Protein AF-A0A2J8A651-F1 (afdb_monomer_lite)

Structure (mmCIF, N/CA/C/O backbone):
data_AF-A0A2J8A651-F1
#
_entry.id   AF-A0A2J8A651-F1
#
loop_
_atom_site.group_PDB
_atom_site.id
_atom_site.type_symbol
_atom_site.label_atom_id
_atom_site.label_alt_id
_atom_site.label_comp_id
_atom_site.label_asym_id
_atom_site.label_entity_id
_atom_site.label_seq_id
_atom_site.pdbx_PDB_ins_code
_atom_site.Cartn_x
_atom_site.Cartn_y
_atom_site.Cartn_z
_atom_site.occupancy
_atom_site.B_iso_or_equiv
_atom_site.auth_seq_id
_atom_site.auth_comp_id
_atom_site.auth_asym_id
_atom_site.auth_atom_id
_atom_site.pdbx_PDB_model_num
ATOM 1 N N . MET A 1 1 ? 44.444 52.666 -33.645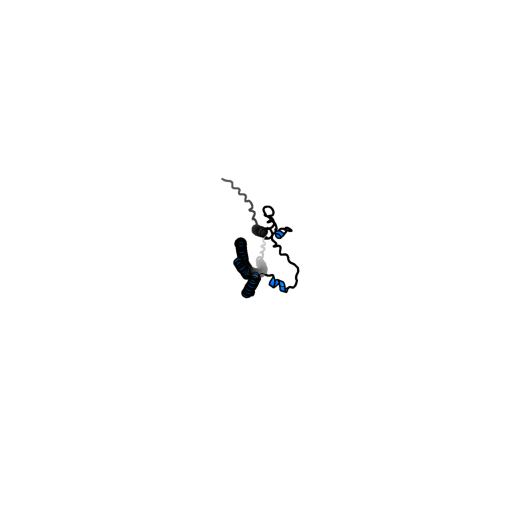 1.00 42.31 1 MET A N 1
ATOM 2 C CA . MET A 1 1 ? 43.367 51.705 -33.952 1.00 42.31 1 MET A CA 1
ATOM 3 C C . MET A 1 1 ? 43.658 50.446 -33.162 1.00 42.31 1 MET A C 1
ATOM 5 O O . MET A 1 1 ? 44.807 50.026 -33.131 1.00 42.31 1 MET A O 1
ATOM 9 N N . GLU A 1 2 ? 42.663 50.020 -32.397 1.00 37.72 2 GLU A N 1
ATOM 10 C CA . GLU A 1 2 ? 42.779 49.283 -31.139 1.00 37.72 2 GLU A CA 1
ATOM 11 C C . GLU A 1 2 ? 43.246 47.831 -31.232 1.00 37.72 2 GLU A C 1
ATOM 13 O O . GLU A 1 2 ? 43.060 47.121 -32.216 1.00 37.72 2 GLU A O 1
ATOM 18 N N . VAL A 1 3 ? 43.832 47.438 -30.106 1.00 46.34 3 VAL A N 1
ATOM 19 C CA . VAL A 1 3 ? 44.253 46.111 -29.678 1.00 46.34 3 VAL A CA 1
ATOM 20 C C . VAL A 1 3 ? 43.017 45.320 -29.237 1.00 46.34 3 VAL A C 1
ATOM 22 O O . VAL A 1 3 ? 42.215 45.843 -28.469 1.00 46.34 3 VAL A O 1
ATOM 25 N N . ALA A 1 4 ? 42.890 44.051 -29.629 1.00 41.34 4 ALA A N 1
ATOM 26 C CA . ALA A 1 4 ? 41.963 43.127 -28.971 1.00 41.34 4 ALA A CA 1
ATOM 27 C C . ALA A 1 4 ? 42.495 41.689 -29.007 1.00 41.34 4 ALA A C 1
ATOM 29 O O . ALA A 1 4 ? 42.159 40.880 -29.869 1.00 41.34 4 ALA A O 1
ATOM 30 N N . SER A 1 5 ? 43.338 41.383 -28.024 1.00 47.00 5 SER A N 1
ATOM 31 C CA . SER A 1 5 ? 43.663 40.026 -27.599 1.00 47.00 5 SER A CA 1
ATOM 32 C C . SER A 1 5 ? 42.460 39.442 -26.855 1.00 47.00 5 SER A C 1
ATOM 34 O O . SER A 1 5 ? 42.030 40.011 -25.854 1.00 47.00 5 SER A O 1
ATOM 36 N N . THR A 1 6 ? 41.933 38.300 -27.295 1.00 42.94 6 THR A N 1
ATOM 37 C CA . THR A 1 6 ? 40.983 37.506 -26.501 1.00 42.94 6 THR A CA 1
ATOM 38 C C . THR A 1 6 ? 41.517 36.089 -26.335 1.00 42.94 6 THR A C 1
ATOM 40 O O . THR A 1 6 ? 41.581 35.292 -27.265 1.00 42.94 6 THR A O 1
ATOM 43 N N . SER A 1 7 ? 41.965 35.802 -25.116 1.00 41.59 7 SER A N 1
ATOM 44 C CA . SER A 1 7 ? 42.354 34.487 -24.626 1.00 41.59 7 SER A CA 1
ATOM 45 C C . SER A 1 7 ? 41.104 33.733 -24.158 1.00 41.59 7 SER A C 1
ATOM 47 O O . SER A 1 7 ? 40.440 34.122 -23.199 1.00 41.59 7 SER A O 1
ATOM 49 N N . GLY A 1 8 ? 40.765 32.641 -24.842 1.00 37.09 8 GLY A N 1
ATOM 50 C CA . GLY A 1 8 ? 39.697 31.730 -24.432 1.00 37.09 8 GLY A CA 1
ATOM 51 C C . GLY A 1 8 ? 40.200 30.712 -23.407 1.00 37.09 8 GLY A C 1
ATOM 52 O O . GLY A 1 8 ? 41.045 29.880 -23.726 1.00 37.09 8 GLY A O 1
ATOM 53 N N . SER A 1 9 ? 39.674 30.767 -22.180 1.00 47.97 9 SER A N 1
ATOM 54 C CA . SER A 1 9 ? 39.817 29.701 -21.175 1.00 47.97 9 SER A CA 1
ATOM 55 C C . SER A 1 9 ? 38.988 28.463 -21.549 1.00 47.97 9 SER A C 1
ATOM 57 O O . SER A 1 9 ? 37.872 28.616 -22.054 1.00 47.97 9 SER A O 1
ATOM 59 N N . PRO A 1 10 ? 39.451 27.236 -21.244 1.00 45.94 10 PRO A N 1
ATOM 60 C CA . PRO A 1 10 ? 38.657 26.037 -21.456 1.00 45.94 10 PRO A CA 1
ATOM 61 C C . PRO A 1 10 ? 37.572 25.920 -20.377 1.00 45.94 10 PRO A C 1
ATOM 63 O O . PRO A 1 10 ? 37.844 25.868 -19.177 1.00 45.94 10 PRO A O 1
ATOM 66 N N . ARG A 1 11 ? 36.312 25.864 -20.816 1.00 42.97 11 ARG A N 1
ATOM 67 C CA . ARG A 1 11 ? 35.161 25.493 -19.986 1.00 42.97 11 ARG A CA 1
ATOM 68 C C . ARG A 1 11 ? 35.286 24.013 -19.617 1.00 42.97 11 ARG A C 1
ATOM 70 O O . ARG A 1 11 ? 35.160 23.147 -20.479 1.00 42.97 11 ARG A O 1
ATOM 77 N N . ALA A 1 12 ? 35.508 23.729 -18.338 1.00 43.47 12 ALA A N 1
ATOM 78 C CA . ALA A 1 12 ? 35.372 22.390 -17.784 1.00 43.47 12 ALA A CA 1
ATOM 79 C C . ALA A 1 12 ? 33.906 21.937 -17.907 1.00 43.47 12 ALA A C 1
ATOM 81 O O . ALA A 1 12 ? 33.009 22.499 -17.277 1.00 43.47 12 ALA A O 1
ATOM 82 N N . VAL A 1 13 ? 33.662 20.937 -18.752 1.00 48.56 13 VAL A N 1
ATOM 83 C CA . VAL A 1 13 ? 32.363 20.276 -18.896 1.00 48.56 13 VAL A CA 1
ATOM 84 C C . VAL A 1 13 ? 32.241 19.277 -17.748 1.00 48.56 13 VAL A C 1
ATOM 86 O O . VAL A 1 13 ? 32.818 18.195 -17.782 1.00 48.56 13 VAL A O 1
ATOM 89 N N . GLY A 1 14 ? 31.546 19.675 -16.683 1.00 43.88 14 GLY A N 1
ATOM 90 C CA . GLY A 1 14 ? 31.205 18.778 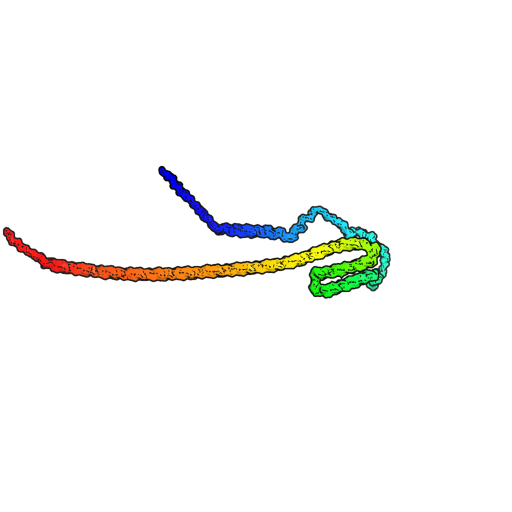-15.583 1.00 43.88 14 GLY A CA 1
ATOM 91 C C . GLY A 1 14 ? 30.178 17.737 -16.034 1.00 43.88 14 GLY A C 1
ATOM 92 O O . GLY A 1 14 ? 29.106 18.090 -16.521 1.00 43.88 14 GLY A O 1
ATOM 93 N N . SER A 1 15 ? 30.512 16.457 -15.870 1.00 42.28 15 SER A N 1
ATOM 94 C CA . SER A 1 15 ? 29.655 15.309 -16.181 1.00 42.28 15 SER A CA 1
ATOM 95 C C . SER A 1 15 ? 28.304 15.358 -15.433 1.00 42.28 15 SER A C 1
ATOM 97 O O . SER A 1 15 ? 28.303 15.537 -14.212 1.00 42.28 15 SER A O 1
ATOM 99 N N . PRO A 1 16 ? 27.148 15.112 -16.092 1.00 47.97 16 PRO A N 1
ATOM 100 C CA . PRO A 1 16 ? 25.819 15.169 -15.457 1.00 47.97 16 PRO A CA 1
ATOM 101 C C . PRO A 1 16 ? 25.525 14.022 -14.475 1.00 47.97 16 PRO A C 1
ATOM 103 O O . PRO A 1 16 ? 24.515 14.034 -13.774 1.00 47.97 16 PRO A O 1
ATOM 106 N N . THR A 1 17 ? 26.384 13.005 -14.416 1.00 48.50 17 THR A N 1
ATOM 107 C CA . THR A 1 17 ? 26.113 11.738 -13.725 1.00 48.50 17 THR A CA 1
ATOM 108 C C . THR A 1 17 ? 26.400 11.753 -12.223 1.00 48.50 17 THR A C 1
ATOM 110 O O . THR A 1 17 ? 25.958 10.839 -11.526 1.00 48.50 17 THR A O 1
ATOM 113 N N . SER A 1 18 ? 27.081 12.773 -11.680 1.00 45.97 18 SER A N 1
ATOM 114 C CA . SER A 1 18 ? 27.365 12.818 -10.233 1.00 45.97 18 SER A CA 1
ATOM 115 C C . SER A 1 18 ? 26.242 13.452 -9.405 1.00 45.97 18 SER A C 1
ATOM 117 O O . SER A 1 18 ? 26.064 13.089 -8.244 1.00 45.97 18 SER A O 1
ATOM 119 N N . ARG A 1 19 ? 25.426 14.335 -10.000 1.00 46.41 19 ARG A N 1
ATOM 120 C CA . ARG A 1 19 ? 24.423 15.125 -9.261 1.00 46.41 19 ARG A CA 1
ATOM 121 C C . ARG A 1 19 ? 23.164 14.342 -8.880 1.00 46.41 19 ARG A C 1
ATOM 123 O O . ARG A 1 19 ? 22.507 14.685 -7.905 1.00 46.41 19 ARG A O 1
ATOM 130 N N . VAL A 1 20 ? 22.846 13.278 -9.620 1.00 50.03 20 VAL A N 1
ATOM 131 C CA . VAL A 1 20 ? 21.671 12.422 -9.355 1.00 50.03 20 VAL A CA 1
ATOM 132 C C . VAL A 1 20 ? 21.975 11.356 -8.293 1.00 50.03 20 VAL A C 1
ATOM 134 O O . VAL A 1 20 ? 21.088 10.935 -7.556 1.00 50.03 20 VAL A O 1
ATOM 137 N N . ARG A 1 21 ? 23.242 10.940 -8.146 1.00 47.84 21 ARG A N 1
ATOM 138 C CA . ARG A 1 21 ? 23.635 9.956 -7.123 1.00 47.84 21 ARG A CA 1
ATOM 139 C C . ARG A 1 21 ? 23.713 10.549 -5.716 1.00 47.84 21 ARG A C 1
ATOM 141 O O . ARG A 1 21 ? 23.417 9.837 -4.761 1.00 47.84 21 ARG A O 1
ATOM 148 N N . SER A 1 22 ? 24.050 11.832 -5.579 1.00 50.28 22 SER A N 1
ATOM 149 C CA . SER A 1 22 ? 24.083 12.497 -4.271 1.00 50.28 22 SER A CA 1
ATOM 150 C C . SER A 1 22 ? 22.683 12.741 -3.696 1.00 50.28 22 SER A C 1
ATOM 152 O O . SER A 1 22 ? 22.485 12.549 -2.502 1.00 50.28 22 SER A O 1
ATOM 154 N N . SER A 1 23 ? 21.678 13.060 -4.526 1.00 51.06 23 SER A N 1
ATOM 155 C CA . SER A 1 23 ? 20.324 13.343 -4.017 1.00 51.06 23 SER A CA 1
ATOM 156 C C . SER A 1 23 ? 19.595 12.097 -3.500 1.00 51.06 23 SER A C 1
ATOM 158 O O . SER A 1 23 ? 18.833 12.187 -2.544 1.00 51.06 23 SER A O 1
ATOM 160 N N . LEU A 1 24 ? 19.846 10.921 -4.088 1.00 50.44 24 LEU A N 1
ATOM 161 C CA . LEU A 1 24 ? 19.274 9.657 -3.608 1.00 50.44 24 LEU A CA 1
ATOM 162 C C . LEU A 1 24 ? 19.890 9.216 -2.274 1.00 50.44 24 LEU A C 1
ATOM 164 O O . LEU A 1 24 ? 19.174 8.726 -1.403 1.00 50.44 24 LEU A O 1
ATOM 168 N N . HIS A 1 25 ? 21.196 9.419 -2.087 1.00 53.84 25 HIS A N 1
ATOM 169 C CA . HIS A 1 25 ? 21.872 9.044 -0.845 1.00 53.84 25 HIS A CA 1
ATOM 170 C C . HIS A 1 25 ? 21.428 9.925 0.337 1.00 53.84 25 HIS A C 1
ATOM 172 O O . HIS A 1 25 ? 21.207 9.409 1.433 1.00 53.84 25 HIS A O 1
ATOM 178 N N . ASP A 1 26 ? 21.199 11.221 0.102 1.00 50.53 26 ASP A N 1
ATOM 179 C CA . ASP A 1 26 ? 20.724 12.153 1.133 1.00 50.53 26 ASP A CA 1
ATOM 180 C C . ASP A 1 26 ? 19.245 11.942 1.506 1.00 50.53 26 ASP A C 1
ATOM 182 O O . ASP A 1 26 ? 18.878 12.069 2.681 1.00 50.53 26 ASP A O 1
ATOM 186 N N . SER A 1 27 ? 18.391 11.537 0.556 1.00 52.78 27 SER A N 1
ATOM 187 C CA . SER A 1 27 ? 16.993 11.180 0.849 1.00 52.78 27 SER A CA 1
ATOM 188 C C . SER A 1 27 ? 16.870 9.876 1.645 1.00 52.78 27 SER A C 1
ATOM 190 O O . SER A 1 27 ? 16.051 9.798 2.562 1.00 52.78 27 SER A O 1
ATOM 192 N N . VAL A 1 28 ? 17.706 8.870 1.365 1.00 53.41 28 VAL A N 1
ATOM 193 C CA . VAL A 1 28 ? 17.694 7.592 2.103 1.00 53.41 28 VAL A CA 1
ATOM 194 C C . VAL A 1 28 ? 18.268 7.756 3.518 1.00 53.41 28 VAL A C 1
ATOM 196 O O . VAL A 1 28 ? 17.751 7.155 4.463 1.00 53.41 28 VAL A O 1
ATOM 199 N N . LEU A 1 29 ? 19.274 8.619 3.704 1.00 52.72 29 LEU A N 1
ATOM 200 C CA . LEU A 1 29 ? 19.855 8.927 5.020 1.00 52.72 29 LEU A CA 1
ATOM 201 C C . LEU A 1 29 ? 18.965 9.846 5.880 1.00 52.72 29 LEU A C 1
ATOM 203 O O . LEU A 1 29 ? 18.973 9.726 7.106 1.00 52.72 29 LEU A O 1
ATOM 207 N N . SER A 1 30 ? 18.161 10.724 5.268 1.00 49.69 30 SER A N 1
ATOM 208 C CA . SER A 1 30 ? 17.175 11.542 5.996 1.00 49.69 30 SER A CA 1
ATOM 209 C C . SER A 1 30 ? 15.935 10.741 6.406 1.00 49.69 30 SER A C 1
ATOM 211 O O . SER A 1 30 ? 15.456 10.891 7.528 1.00 49.69 30 SER A O 1
ATOM 213 N N . ALA A 1 31 ? 15.453 9.829 5.554 1.00 51.38 31 ALA A N 1
ATOM 214 C CA . ALA A 1 31 ? 14.319 8.963 5.888 1.00 51.38 31 ALA A CA 1
ATOM 215 C C . ALA A 1 31 ? 14.659 7.956 7.003 1.00 51.38 31 ALA A C 1
ATOM 217 O O . ALA A 1 31 ? 13.843 7.697 7.885 1.00 51.38 31 ALA A O 1
ATOM 218 N N . SER A 1 32 ? 15.889 7.435 7.025 1.00 48.50 32 SER A N 1
ATOM 219 C CA . SER A 1 32 ? 16.342 6.499 8.065 1.00 48.50 32 SER A CA 1
ATOM 220 C C . SER A 1 32 ? 16.636 7.163 9.419 1.00 48.50 32 SER A C 1
ATOM 222 O O . SER A 1 32 ? 16.637 6.472 10.439 1.00 48.50 32 SER A O 1
ATOM 224 N N . LYS A 1 33 ? 16.808 8.494 9.471 1.00 49.62 33 LYS A N 1
ATOM 225 C CA . LYS A 1 33 ? 16.856 9.255 10.734 1.00 49.62 33 LYS A CA 1
ATOM 226 C C . LYS A 1 33 ? 15.472 9.511 11.336 1.00 49.62 33 LYS A C 1
ATOM 228 O O . LYS A 1 33 ? 15.362 9.534 12.552 1.00 49.62 33 LYS A O 1
ATOM 233 N N . LEU A 1 34 ? 14.422 9.619 10.520 1.00 49.34 34 LEU A N 1
ATOM 234 C CA . LEU A 1 34 ? 13.048 9.824 11.002 1.00 49.34 34 LEU A CA 1
ATOM 235 C C . LEU A 1 34 ? 12.386 8.547 11.546 1.00 49.34 34 LEU A C 1
ATOM 237 O O . LEU A 1 34 ? 11.533 8.627 12.422 1.00 49.34 34 LEU A O 1
ATOM 241 N N . TYR A 1 35 ? 12.807 7.365 11.091 1.00 47.16 35 TYR A N 1
ATOM 242 C CA . TYR A 1 35 ? 12.262 6.090 11.581 1.00 47.16 35 TYR A CA 1
ATOM 243 C C . TYR A 1 35 ? 12.930 5.563 12.857 1.00 47.16 35 TYR A C 1
ATOM 245 O O . TYR A 1 35 ? 12.411 4.641 13.485 1.00 47.16 35 TYR A O 1
ATOM 253 N N . LYS A 1 36 ? 14.073 6.128 13.268 1.00 49.50 36 LYS A N 1
ATOM 254 C CA . LYS A 1 36 ? 14.823 5.621 14.427 1.00 49.50 36 LYS A CA 1
ATOM 255 C C . LYS A 1 36 ? 14.268 6.104 15.774 1.00 49.50 36 LYS A C 1
ATOM 257 O O . LYS A 1 36 ? 14.535 5.469 16.791 1.00 49.50 36 LYS A O 1
ATOM 262 N N . ASP A 1 37 ? 13.425 7.136 15.760 1.00 52.22 37 ASP A N 1
ATOM 263 C CA . ASP A 1 37 ? 12.902 7.786 16.969 1.00 52.22 37 ASP A CA 1
ATOM 264 C C . ASP A 1 37 ? 11.439 7.439 17.305 1.00 52.22 37 ASP A C 1
ATOM 266 O O . ASP A 1 37 ? 10.910 7.916 18.304 1.00 52.22 37 ASP A O 1
ATOM 270 N N . MET A 1 38 ? 10.788 6.549 16.548 1.00 49.81 38 MET A N 1
ATOM 271 C CA . MET A 1 38 ? 9.388 6.144 16.787 1.00 49.81 38 MET A CA 1
ATOM 272 C C . MET A 1 38 ? 9.248 4.730 17.372 1.00 49.81 38 MET A C 1
ATOM 274 O O . MET A 1 38 ? 8.208 4.090 17.248 1.00 49.81 38 MET A O 1
ATOM 278 N N . SER A 1 39 ? 10.287 4.230 18.044 1.00 46.50 39 SER A N 1
ATOM 279 C CA . SER A 1 39 ? 10.192 2.984 18.814 1.00 46.50 39 SER A CA 1
ATOM 280 C C . SER A 1 39 ? 9.348 3.226 20.081 1.00 46.50 39 SER A C 1
ATOM 282 O O . SER A 1 39 ? 9.798 3.984 20.947 1.00 46.50 39 SER A O 1
ATOM 284 N N . PRO A 1 40 ? 8.189 2.563 20.280 1.00 49.03 40 PRO A N 1
ATOM 285 C CA . PRO A 1 40 ? 7.350 2.758 21.472 1.00 49.03 40 PRO A CA 1
ATOM 286 C C . PRO A 1 40 ? 8.029 2.318 22.783 1.00 49.03 40 PRO A C 1
ATOM 288 O O . PRO A 1 40 ? 7.528 2.569 23.875 1.00 49.03 40 PRO A O 1
ATOM 291 N N . THR A 1 41 ? 9.206 1.698 22.699 1.00 46.16 41 THR A N 1
ATOM 292 C CA . THR A 1 41 ? 9.968 1.183 23.840 1.00 46.16 41 THR A CA 1
ATOM 293 C 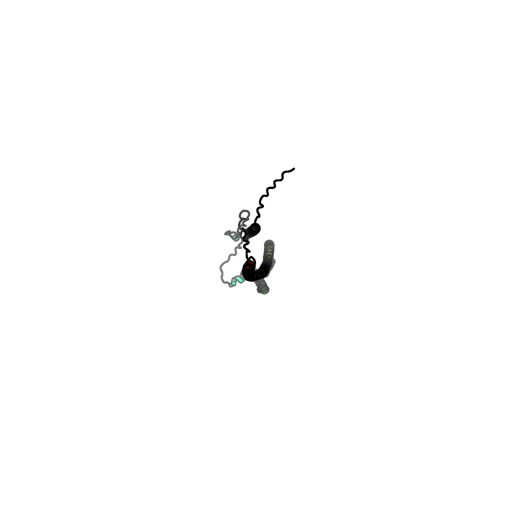C . THR A 1 41 ? 10.760 2.259 24.595 1.00 46.16 41 THR A C 1
ATOM 295 O O . THR A 1 41 ? 11.163 2.014 25.728 1.00 46.16 41 THR A O 1
ATOM 298 N N . ARG A 1 42 ? 10.993 3.454 24.022 1.00 43.78 42 ARG A N 1
ATOM 299 C CA . ARG A 1 42 ? 11.858 4.477 24.655 1.00 43.78 42 ARG A CA 1
ATOM 300 C C . ARG A 1 42 ? 11.124 5.566 25.443 1.00 43.78 42 ARG A C 1
ATOM 302 O O . ARG A 1 42 ? 11.760 6.252 26.237 1.00 43.78 42 ARG A O 1
ATOM 309 N N . ALA A 1 43 ? 9.803 5.677 25.302 1.00 43.38 43 ALA A N 1
ATOM 310 C CA . ALA A 1 43 ? 8.996 6.634 26.067 1.00 43.38 43 ALA A CA 1
ATOM 311 C C . ALA A 1 43 ? 8.864 6.274 27.565 1.00 43.38 43 ALA A C 1
ATOM 313 O O . ALA A 1 43 ? 8.434 7.104 28.356 1.00 43.38 43 ALA A O 1
ATOM 314 N N . PHE A 1 44 ? 9.270 5.066 27.975 1.00 41.50 44 PHE A N 1
ATOM 315 C CA . PHE A 1 44 ? 9.105 4.576 29.350 1.00 41.50 44 PHE A CA 1
ATOM 316 C C . PHE A 1 44 ? 10.365 4.631 30.231 1.00 41.50 44 PHE A C 1
ATOM 318 O O . PHE A 1 44 ? 10.307 4.177 31.370 1.00 41.50 44 PHE A O 1
ATOM 325 N N . GLN A 1 45 ? 11.501 5.161 29.755 1.00 42.09 45 GLN A N 1
ATOM 326 C CA . GLN A 1 45 ? 12.763 5.103 30.521 1.00 42.09 45 GLN A CA 1
ATOM 327 C C . GLN A 1 45 ? 13.276 6.428 31.100 1.00 42.09 45 GLN A C 1
ATOM 329 O O . GLN A 1 45 ? 14.146 6.381 31.962 1.00 42.09 45 GLN A O 1
ATOM 334 N N . ASN A 1 46 ? 12.713 7.587 30.739 1.00 38.97 46 ASN A N 1
ATOM 335 C CA . ASN A 1 46 ? 13.206 8.888 31.223 1.00 38.97 46 ASN A CA 1
ATOM 336 C C . ASN A 1 46 ? 12.148 9.680 32.009 1.00 38.97 46 ASN A C 1
ATOM 338 O O . ASN A 1 46 ? 11.842 10.824 31.689 1.00 38.97 46 ASN A O 1
ATOM 342 N N . GLY A 1 47 ? 11.599 9.058 33.050 1.00 37.69 47 GLY A N 1
ATOM 343 C CA . GLY A 1 47 ? 10.677 9.699 33.989 1.00 37.69 47 GLY A CA 1
ATOM 344 C C . GLY A 1 47 ? 10.683 8.986 35.337 1.00 37.69 47 GLY A C 1
ATOM 345 O O . GLY A 1 47 ? 9.648 8.500 35.783 1.00 37.69 47 GLY A O 1
ATOM 346 N N . HIS A 1 48 ? 11.861 8.841 35.941 1.00 43.12 48 HIS A N 1
ATOM 347 C CA . HIS A 1 48 ? 12.007 8.371 37.317 1.00 43.12 48 HIS A CA 1
ATOM 348 C C . HIS A 1 48 ? 12.656 9.506 38.123 1.00 43.12 48 HIS A C 1
ATOM 350 O O . HIS A 1 48 ? 13.679 10.020 37.684 1.00 43.12 48 HIS A O 1
ATOM 356 N N . ASP A 1 49 ? 12.033 9.857 39.255 1.00 46.41 49 ASP A N 1
ATOM 357 C CA . ASP A 1 49 ? 12.243 11.038 40.124 1.00 46.41 49 ASP A CA 1
ATOM 358 C C . ASP A 1 49 ? 11.648 12.344 39.566 1.00 46.41 49 ASP A C 1
ATOM 360 O O . ASP A 1 49 ? 12.049 12.823 38.518 1.00 46.41 49 ASP A O 1
ATOM 364 N N . GLU A 1 50 ? 10.640 12.990 40.154 1.00 46.38 50 GLU A N 1
ATOM 365 C CA . GLU A 1 50 ? 10.109 12.964 41.517 1.00 46.38 50 GLU A CA 1
ATOM 366 C C . GLU A 1 50 ? 8.574 13.066 41.522 1.00 46.38 50 GLU A C 1
ATOM 368 O O . GLU A 1 50 ? 7.961 13.576 40.586 1.00 46.38 50 GLU A O 1
ATOM 373 N N . GLY A 1 51 ? 7.944 12.603 42.605 1.00 44.75 51 GLY A N 1
ATOM 374 C CA . GLY A 1 51 ? 6.530 12.881 42.879 1.00 44.75 51 GLY A CA 1
ATOM 375 C C . GLY A 1 51 ? 5.574 11.695 42.771 1.00 44.75 51 GLY A C 1
ATOM 376 O O . GLY A 1 51 ? 4.360 11.896 42.790 1.00 44.75 51 GLY A O 1
ATOM 377 N N . ARG A 1 52 ? 6.065 10.445 42.736 1.00 41.00 52 ARG A N 1
ATOM 378 C CA . ARG A 1 52 ? 5.208 9.322 43.142 1.00 41.00 52 ARG A CA 1
ATOM 379 C C . ARG A 1 52 ? 4.909 9.491 44.626 1.00 41.00 52 ARG A C 1
ATOM 381 O O . ARG A 1 52 ? 5.687 9.068 45.475 1.00 41.00 52 ARG A O 1
ATOM 388 N N . VAL A 1 53 ? 3.754 10.077 44.928 1.00 45.19 53 VAL A N 1
ATOM 389 C CA . VAL A 1 53 ? 3.038 9.812 46.172 1.00 45.19 53 VAL A CA 1
ATOM 390 C C . VAL A 1 53 ? 2.776 8.310 46.161 1.00 45.19 53 VAL A C 1
ATOM 392 O O . VAL A 1 53 ? 1.796 7.831 45.595 1.00 45.19 53 VAL A O 1
ATOM 395 N N . THR A 1 54 ? 3.723 7.531 46.679 1.00 49.50 54 THR A N 1
ATOM 396 C CA . THR A 1 54 ? 3.500 6.120 46.948 1.00 49.50 54 THR A CA 1
ATOM 397 C C . THR A 1 54 ? 2.450 6.095 48.038 1.00 49.50 54 THR A C 1
ATOM 399 O O . THR A 1 54 ? 2.764 6.311 49.210 1.00 49.50 54 THR A O 1
ATOM 402 N N . LEU A 1 55 ? 1.189 5.922 47.633 1.00 47.69 55 LEU A N 1
ATOM 403 C CA . LEU A 1 55 ? 0.105 5.603 48.547 1.00 47.69 55 LEU A CA 1
ATOM 404 C C . LEU A 1 55 ? 0.628 4.509 49.486 1.00 47.69 55 LEU A C 1
ATOM 406 O O . LEU A 1 55 ? 1.196 3.530 48.986 1.00 47.69 55 LEU A O 1
ATOM 410 N N . PRO A 1 56 ? 0.515 4.680 50.816 1.00 55.34 56 PRO A N 1
ATOM 411 C CA . PRO A 1 56 ? 0.886 3.635 51.749 1.00 55.34 56 PRO A CA 1
ATOM 412 C C . PRO A 1 56 ? 0.213 2.346 51.295 1.00 55.34 56 PRO A C 1
ATOM 414 O O . PRO A 1 56 ? -1.008 2.298 51.145 1.00 55.34 56 PRO A O 1
ATOM 417 N N . ASP A 1 57 ? 1.020 1.330 51.004 1.00 55.62 57 ASP A N 1
ATOM 418 C CA . ASP A 1 57 ? 0.527 0.026 50.592 1.00 55.62 57 ASP A CA 1
ATOM 419 C C . ASP A 1 57 ? -0.120 -0.623 51.819 1.00 55.62 57 ASP A C 1
ATOM 421 O O . ASP A 1 57 ? 0.514 -1.346 52.595 1.00 55.62 57 ASP A O 1
ATOM 425 N N . LEU A 1 58 ? -1.390 -0.271 52.040 1.00 56.00 58 LEU A N 1
ATOM 426 C CA . LEU A 1 58 ? -2.211 -0.696 53.171 1.00 56.00 58 LEU A CA 1
ATOM 427 C C . LEU A 1 58 ? -2.300 -2.224 53.258 1.00 56.00 58 LEU A C 1
ATOM 429 O O . LEU A 1 58 ? -2.610 -2.740 54.325 1.00 56.00 58 LEU A O 1
ATOM 433 N N . PHE A 1 59 ? -1.971 -2.947 52.184 1.00 53.66 59 PHE A N 1
ATOM 434 C CA . PHE A 1 59 ? -1.969 -4.406 52.121 1.00 53.66 59 PHE A CA 1
ATOM 435 C C . PHE A 1 59 ? -0.605 -5.042 52.440 1.00 53.66 59 PHE A C 1
ATOM 437 O O . PHE A 1 59 ? -0.548 -6.241 52.712 1.00 53.66 59 PHE A O 1
ATOM 444 N N . LYS A 1 60 ? 0.492 -4.269 52.469 1.00 60.00 60 LYS A N 1
ATOM 445 C CA . LYS A 1 60 ? 1.829 -4.747 52.885 1.00 60.00 60 LYS A CA 1
ATOM 446 C C . LYS A 1 60 ? 2.147 -4.498 54.355 1.00 60.00 60 LYS A C 1
ATOM 448 O O . LYS A 1 60 ? 3.064 -5.118 54.898 1.00 60.00 60 LYS A O 1
ATOM 453 N N . GLN A 1 61 ? 1.407 -3.615 55.020 1.00 61.81 61 GLN A N 1
ATOM 454 C CA . GLN A 1 61 ? 1.536 -3.430 56.460 1.00 61.81 61 GLN A CA 1
ATOM 455 C C . GLN A 1 61 ? 0.956 -4.647 57.190 1.00 61.81 61 GLN A C 1
ATOM 457 O O . GLN A 1 61 ? -0.257 -4.819 57.300 1.00 61.81 61 GLN A O 1
ATOM 462 N N . LYS A 1 62 ? 1.839 -5.500 57.724 1.00 55.88 62 LYS A N 1
ATOM 463 C CA . LYS A 1 62 ? 1.456 -6.535 58.689 1.00 55.88 62 LYS A CA 1
ATOM 464 C C . LYS A 1 62 ? 0.727 -5.831 59.841 1.00 55.88 62 LYS A C 1
ATOM 466 O O . LYS A 1 62 ? 1.359 -5.080 60.573 1.00 55.88 62 LYS A O 1
ATOM 471 N N . ASN A 1 63 ? -0.583 -6.061 59.959 1.00 58.44 63 ASN A N 1
ATOM 472 C CA . ASN A 1 63 ? -1.509 -5.563 60.996 1.00 58.44 63 ASN A CA 1
ATOM 473 C C . ASN A 1 63 ? -2.343 -4.302 60.679 1.00 58.44 63 ASN A C 1
ATOM 475 O O . ASN A 1 63 ? -3.203 -3.967 61.489 1.00 58.44 63 ASN A O 1
ATOM 479 N N . SER A 1 64 ? -2.207 -3.644 59.522 1.00 62.25 64 SER A N 1
ATOM 480 C CA . SER A 1 64 ? -3.025 -2.451 59.183 1.00 62.25 64 SER A CA 1
ATOM 481 C C . SER A 1 64 ? -4.534 -2.726 59.133 1.00 62.25 64 SER A C 1
ATOM 483 O O . SER A 1 64 ? -5.340 -1.855 59.443 1.00 62.25 64 SER A O 1
ATOM 485 N N . LEU A 1 65 ? -4.919 -3.952 58.769 1.00 60.19 65 LEU A N 1
ATOM 486 C CA . LEU A 1 65 ? -6.314 -4.376 58.637 1.00 60.19 65 LEU A CA 1
ATOM 487 C C . LEU A 1 65 ? -6.848 -5.112 59.877 1.00 60.19 65 LEU A C 1
ATOM 489 O O . LEU A 1 65 ? -8.010 -5.511 59.884 1.00 60.19 65 LEU A O 1
ATOM 493 N N . GLN A 1 66 ? -6.035 -5.317 60.924 1.00 62.66 66 GLN A N 1
ATOM 494 C CA . GLN A 1 66 ? -6.491 -6.013 62.139 1.00 62.66 66 GLN A CA 1
ATOM 495 C C . GLN A 1 66 ? -7.539 -5.205 62.915 1.00 62.66 66 GLN A C 1
ATOM 497 O O . GLN A 1 66 ? -8.429 -5.802 63.509 1.00 62.66 66 GLN A O 1
ATOM 502 N N . SER A 1 67 ? -7.491 -3.871 62.852 1.00 59.94 67 SER A N 1
ATOM 503 C CA . SER A 1 67 ? -8.477 -2.982 63.486 1.00 59.94 67 SER A CA 1
ATOM 504 C C . SER A 1 67 ? -9.836 -2.951 62.778 1.00 59.94 67 SER A C 1
ATOM 506 O O . SER A 1 67 ? -10.812 -2.481 63.353 1.00 59.94 67 SER A O 1
ATOM 508 N N . LEU A 1 68 ? -9.905 -3.446 61.539 1.00 57.09 68 LEU A N 1
ATOM 509 C CA . LEU A 1 68 ? -11.123 -3.479 60.724 1.00 57.09 68 LEU A CA 1
ATOM 510 C C . LEU A 1 68 ? -11.795 -4.852 60.720 1.00 57.09 68 LEU A C 1
ATOM 512 O O . LEU A 1 68 ? -12.867 -4.998 60.136 1.00 57.09 68 LEU A O 1
ATOM 516 N N . ARG A 1 69 ? -11.180 -5.865 61.341 1.00 55.62 69 ARG A N 1
ATOM 517 C CA . ARG A 1 69 ? -11.794 -7.184 61.472 1.00 55.62 69 ARG A CA 1
ATOM 518 C C . ARG A 1 69 ? -12.779 -7.151 62.635 1.00 55.62 69 ARG A C 1
ATOM 520 O O . ARG A 1 69 ? -12.350 -6.939 63.768 1.00 55.62 69 ARG A O 1
ATOM 527 N N . PRO A 1 70 ? -14.076 -7.390 62.395 1.00 51.41 70 PRO A N 1
ATOM 528 C CA . PRO A 1 70 ? -14.993 -7.659 63.486 1.00 51.41 70 PRO A CA 1
ATOM 529 C C . PRO A 1 70 ? -14.491 -8.904 64.226 1.00 51.41 70 PRO A C 1
ATOM 531 O O . PRO A 1 70 ? -14.244 -9.943 63.609 1.00 51.41 70 PRO A O 1
ATOM 534 N N . THR A 1 71 ? -14.295 -8.800 65.537 1.00 45.53 71 THR A N 1
ATOM 535 C CA . THR A 1 71 ? -13.974 -9.932 66.408 1.00 45.53 71 THR A CA 1
ATOM 536 C C . THR A 1 71 ? -15.201 -10.832 66.528 1.00 45.53 71 THR A C 1
ATOM 538 O O . THR A 1 71 ? -15.958 -10.755 67.490 1.00 45.53 71 THR A O 1
ATOM 541 N N . TYR A 1 72 ? -15.413 -11.691 65.533 1.00 46.81 72 TYR A N 1
ATOM 542 C CA . TYR A 1 72 ? -16.280 -12.851 65.683 1.00 46.81 72 TYR A CA 1
ATOM 543 C C . TYR A 1 72 ? -15.448 -13.983 66.281 1.00 46.81 72 TYR A C 1
ATOM 545 O O . TYR A 1 72 ? -14.520 -14.503 65.661 1.00 46.81 72 TYR A O 1
ATOM 553 N N . SER A 1 73 ? -15.756 -14.326 67.525 1.00 44.28 73 SER A N 1
ATOM 554 C CA . SER A 1 73 ? -15.331 -15.559 68.177 1.00 44.28 73 SER A CA 1
ATOM 555 C C . SER A 1 73 ? -15.901 -16.752 67.400 1.00 44.28 73 SER A C 1
ATOM 557 O O . SER A 1 73 ? -17.062 -17.106 67.588 1.00 44.28 73 SER A O 1
ATOM 559 N N . ASN A 1 74 ? -15.107 -17.334 66.500 1.00 46.31 74 ASN A N 1
ATOM 560 C CA . ASN A 1 74 ? -15.436 -18.582 65.815 1.00 46.31 74 ASN A CA 1
ATOM 561 C C . ASN A 1 74 ? -14.849 -19.754 66.613 1.00 46.31 74 ASN A C 1
ATOM 563 O O . ASN A 1 74 ? -13.645 -19.998 66.565 1.00 46.31 74 ASN A O 1
ATOM 567 N N . GLU A 1 75 ? -15.705 -20.468 67.341 1.00 42.88 75 GLU A N 1
ATOM 568 C CA . GLU A 1 75 ? -15.454 -21.859 67.738 1.00 42.88 75 GLU A CA 1
ATOM 569 C C . GLU A 1 75 ? -15.447 -22.752 66.478 1.00 42.88 75 GLU A C 1
ATOM 571 O O . GLU A 1 75 ? -16.183 -22.461 65.525 1.00 42.88 75 GLU A O 1
ATOM 576 N N . PRO A 1 76 ? -14.635 -23.824 66.423 1.00 53.75 76 PRO A N 1
ATOM 577 C CA . PRO A 1 76 ? -14.534 -24.660 65.240 1.00 53.75 76 PRO A CA 1
ATOM 578 C C . PRO A 1 76 ? -15.618 -25.741 65.280 1.00 53.75 76 PRO A C 1
ATOM 580 O O . PRO A 1 76 ? -15.533 -26.692 66.053 1.00 53.75 76 PRO A O 1
ATOM 583 N N . VAL A 1 77 ? -16.622 -25.626 64.414 1.00 44.44 77 VAL A N 1
ATOM 584 C CA . VAL A 1 77 ? -17.513 -26.741 64.065 1.00 44.44 77 VAL A CA 1
ATOM 585 C C . VAL A 1 77 ? -17.562 -26.820 62.542 1.00 44.44 77 VAL A C 1
ATOM 587 O O . VAL A 1 77 ? -17.596 -25.788 61.866 1.00 44.44 77 VAL A O 1
ATOM 590 N N . GLY A 1 78 ? -17.373 -28.042 62.047 1.00 49.47 78 GLY A N 1
ATOM 591 C CA . GLY A 1 78 ? -17.070 -28.362 60.660 1.00 49.47 78 GLY A CA 1
ATOM 592 C C . GLY A 1 78 ? -18.284 -28.524 59.750 1.00 49.47 78 GLY A C 1
ATOM 593 O O . GLY A 1 78 ? -19.416 -28.287 60.149 1.00 49.47 78 GLY A O 1
ATOM 594 N N . ASP A 1 79 ? -17.946 -28.998 58.552 1.00 43.09 79 ASP A N 1
ATOM 595 C CA . ASP A 1 79 ? -18.771 -29.413 57.415 1.00 43.09 79 ASP A CA 1
ATOM 596 C C . ASP A 1 79 ? -19.165 -28.312 56.413 1.00 43.09 79 ASP A C 1
ATOM 598 O O . ASP A 1 79 ? -19.676 -27.245 56.740 1.00 43.09 79 ASP A O 1
ATOM 602 N N . GLU A 1 80 ? -18.880 -28.588 55.135 1.00 55.50 80 GLU A N 1
ATOM 603 C CA . GLU A 1 80 ? -19.038 -27.681 53.986 1.00 55.50 80 GLU A CA 1
ATOM 604 C C . GLU A 1 80 ? -20.501 -27.281 53.698 1.00 55.50 80 GLU A C 1
ATOM 606 O O . GLU A 1 80 ? -20.752 -26.382 52.898 1.00 55.50 80 GLU A O 1
ATOM 611 N N . GLU A 1 81 ? -21.474 -27.887 54.384 1.00 50.81 81 GLU A N 1
ATOM 612 C CA . GLU A 1 81 ? -22.896 -27.525 54.305 1.00 50.81 81 GLU A CA 1
ATOM 613 C C . GLU A 1 81 ? -23.242 -26.251 55.115 1.00 50.81 81 GLU A C 1
ATOM 615 O O . GLU A 1 81 ? -24.260 -25.608 54.848 1.00 50.81 81 GLU A O 1
ATOM 620 N N . ASP A 1 82 ? -22.369 -25.811 56.034 1.00 50.75 82 ASP A N 1
ATOM 621 C CA . ASP A 1 82 ? -22.578 -24.622 56.884 1.00 50.75 82 ASP A CA 1
ATOM 622 C C . ASP A 1 82 ? -22.174 -23.281 56.221 1.00 50.75 82 ASP A C 1
ATOM 624 O O . ASP A 1 82 ? -22.527 -22.201 56.705 1.00 50.75 82 ASP A O 1
ATOM 628 N N . GLU A 1 83 ? -21.473 -23.300 55.082 1.00 54.34 83 GLU A N 1
ATOM 629 C CA . GLU A 1 83 ? -21.107 -22.087 54.317 1.00 54.34 83 GLU A CA 1
ATOM 630 C C . GLU A 1 83 ? -22.347 -21.368 53.746 1.00 54.34 83 GLU A C 1
ATOM 632 O O . GLU A 1 83 ? -22.453 -20.135 53.789 1.00 54.34 83 GLU A O 1
ATOM 637 N N . ALA A 1 84 ? -23.348 -22.137 53.303 1.00 52.62 84 ALA A N 1
ATOM 638 C CA . ALA A 1 84 ? -24.632 -21.615 52.827 1.00 52.62 84 ALA A CA 1
ATOM 639 C C . ALA A 1 84 ? -25.499 -21.025 53.959 1.00 52.62 84 ALA A C 1
ATOM 641 O O . ALA A 1 84 ? -26.381 -20.203 53.704 1.00 52.62 84 ALA A O 1
ATOM 642 N N . LEU A 1 85 ? -25.250 -21.424 55.212 1.00 52.47 85 LEU A N 1
ATOM 643 C CA . LEU A 1 85 ? -25.912 -20.886 56.406 1.00 52.47 85 LEU A CA 1
ATOM 644 C C . LEU A 1 85 ? -25.171 -19.671 56.989 1.00 52.47 85 LEU A C 1
ATOM 646 O O . LEU A 1 85 ? -25.788 -18.842 57.664 1.00 52.47 85 LEU A O 1
ATOM 650 N N . ARG A 1 86 ? -23.870 -19.526 56.701 1.00 59.69 86 ARG A N 1
ATOM 651 C CA . ARG A 1 86 ? -23.043 -18.374 57.104 1.00 59.69 86 ARG A CA 1
ATOM 652 C C . ARG A 1 86 ? -23.174 -17.169 56.186 1.00 59.69 86 ARG A C 1
ATOM 654 O O . ARG A 1 86 ? -23.017 -16.038 56.654 1.00 59.69 86 ARG A O 1
ATOM 661 N N . THR A 1 87 ? -23.435 -17.376 54.899 1.00 65.75 87 THR A N 1
ATOM 662 C CA . THR A 1 87 ? -23.515 -16.277 53.933 1.00 65.75 87 THR A CA 1
ATOM 663 C C . THR A 1 87 ? -24.829 -15.494 54.097 1.00 65.75 87 THR A C 1
ATOM 665 O O . THR A 1 87 ? -25.926 -16.054 54.040 1.00 65.75 87 THR A O 1
ATOM 668 N N . PRO A 1 88 ? -24.773 -14.167 54.321 1.00 82.12 88 PRO A N 1
ATOM 669 C CA . PRO A 1 88 ? -25.964 -13.330 54.393 1.00 82.12 88 PRO A CA 1
ATOM 670 C C . PRO A 1 88 ? -26.852 -13.515 53.156 1.00 82.12 88 PRO A C 1
ATOM 672 O O . PRO A 1 88 ? -26.372 -13.377 52.033 1.00 82.12 88 PRO A O 1
ATOM 675 N N . LYS A 1 89 ? -28.167 -13.713 53.346 1.00 85.44 89 LYS A N 1
ATOM 676 C CA . LYS A 1 89 ? -29.158 -13.893 52.254 1.00 85.44 89 LYS A CA 1
ATOM 677 C C . LYS A 1 89 ? -29.065 -12.847 51.136 1.00 85.44 89 LYS A C 1
ATOM 679 O O . LYS A 1 89 ? -29.465 -13.105 50.006 1.00 85.44 89 LYS A O 1
ATOM 684 N N . LEU A 1 90 ? -28.597 -11.642 51.461 1.00 85.94 90 LEU A N 1
ATOM 685 C CA . LEU A 1 90 ? -28.351 -10.584 50.488 1.00 85.94 90 LEU A CA 1
ATOM 686 C C . LEU A 1 90 ? -27.212 -10.936 49.521 1.00 85.94 90 LEU A C 1
ATOM 688 O O . LEU A 1 90 ? -27.379 -10.761 48.320 1.00 85.94 90 LEU A O 1
ATOM 692 N N . LEU A 1 91 ? -26.081 -11.428 50.031 1.00 86.94 91 LEU A N 1
ATOM 693 C CA . LEU A 1 91 ? -24.927 -11.792 49.207 1.00 86.94 91 LEU A CA 1
ATOM 694 C C . LEU A 1 91 ? -25.275 -12.947 48.270 1.00 86.94 91 LEU A C 1
ATOM 696 O O . LEU A 1 91 ? -25.064 -12.818 47.071 1.00 86.94 91 LEU A O 1
ATOM 700 N N . GLN A 1 92 ? -25.973 -13.967 48.775 1.00 89.31 92 GLN A N 1
ATOM 701 C CA . GLN A 1 92 ? -26.452 -15.082 47.954 1.00 89.31 92 GLN A CA 1
ATOM 702 C C . GLN A 1 92 ? -27.345 -14.617 46.785 1.00 89.31 92 GLN A C 1
ATOM 704 O O . GLN A 1 92 ? -27.253 -15.123 45.669 1.00 89.31 92 GLN A O 1
ATOM 709 N N . ARG A 1 93 ? -28.206 -13.611 47.008 1.00 90.31 93 ARG A N 1
ATOM 710 C CA . ARG A 1 93 ? -29.040 -13.024 45.941 1.00 90.31 93 ARG A CA 1
ATOM 711 C C . ARG A 1 93 ? -28.225 -12.234 44.920 1.00 90.31 93 ARG A C 1
ATOM 713 O O . ARG A 1 93 ? -28.581 -12.228 43.746 1.00 90.31 93 ARG A O 1
ATOM 720 N N . LEU A 1 94 ? -27.182 -11.536 45.360 1.00 91.50 94 LEU A N 1
ATOM 721 C CA . LEU A 1 94 ? -26.316 -10.750 44.481 1.00 91.50 94 LEU A CA 1
ATOM 722 C C . LEU A 1 94 ? -25.407 -11.641 43.633 1.00 91.50 94 LEU A C 1
ATOM 724 O O . LEU A 1 94 ? -25.189 -11.330 42.467 1.00 91.50 94 LEU A O 1
ATOM 728 N N . GLU A 1 95 ? -24.930 -12.752 44.189 1.00 92.12 95 GLU A N 1
ATOM 729 C CA . GLU A 1 95 ? -24.174 -13.777 43.464 1.00 92.12 95 GLU A CA 1
ATOM 730 C C . GLU A 1 95 ? -25.035 -14.423 42.379 1.00 92.12 95 GLU A C 1
ATOM 732 O O . GLU A 1 95 ? -24.649 -14.409 41.212 1.00 92.12 95 GLU A O 1
ATOM 737 N N . ALA A 1 96 ? -26.254 -14.856 42.723 1.00 92.56 96 ALA A N 1
ATOM 738 C CA . ALA A 1 96 ? -27.200 -15.389 41.743 1.00 92.56 96 ALA A CA 1
ATOM 739 C C . ALA A 1 96 ? -27.527 -14.368 40.634 1.00 92.56 96 ALA A C 1
ATOM 741 O O . ALA A 1 96 ? -27.579 -14.715 39.454 1.00 92.56 96 ALA A O 1
ATOM 742 N N . LEU A 1 97 ? -27.700 -13.089 40.995 1.00 92.62 97 LEU A N 1
ATOM 743 C CA . LEU A 1 97 ? -27.912 -12.012 40.025 1.00 92.62 97 LEU A CA 1
ATOM 744 C C . LEU A 1 97 ? -26.693 -11.821 39.111 1.00 92.62 97 LEU A C 1
ATOM 746 O O . LEU A 1 97 ? -26.852 -11.612 37.910 1.00 92.62 97 LEU A O 1
ATOM 750 N N . LEU A 1 98 ? -25.478 -11.871 39.660 1.00 94.19 98 LEU A N 1
ATOM 751 C CA . LEU A 1 98 ? -24.252 -11.739 38.882 1.00 94.19 98 LEU A CA 1
ATOM 752 C C . LEU A 1 98 ? -24.089 -12.898 37.899 1.00 94.19 98 LEU A C 1
ATOM 754 O O . LEU A 1 98 ? -23.792 -12.654 36.732 1.00 94.19 98 LEU A O 1
ATOM 758 N N . GLU A 1 99 ? -24.317 -14.132 38.342 1.00 94.12 99 GLU A N 1
ATOM 759 C CA . GLU A 1 99 ? -24.283 -15.318 37.483 1.00 94.12 99 GLU A CA 1
ATOM 760 C C . GLU A 1 99 ? -25.305 -15.219 36.349 1.00 94.12 99 GLU A C 1
ATOM 762 O O . GLU A 1 99 ? -24.964 -15.440 35.184 1.00 94.12 99 GLU A O 1
ATOM 767 N N . GLU A 1 100 ? -26.536 -14.796 36.651 1.00 93.94 100 GLU A N 1
ATOM 768 C CA . GLU A 1 100 ? -27.566 -14.575 35.637 1.00 93.94 100 GLU A CA 1
ATOM 769 C C . GLU A 1 100 ? -27.099 -13.549 34.593 1.00 93.94 100 GLU A C 1
ATOM 771 O O . GLU A 1 100 ? -27.171 -13.803 33.384 1.00 93.94 100 GLU A O 1
ATOM 776 N N . LYS A 1 101 ? -26.565 -12.409 35.044 1.00 91.88 101 LYS A N 1
ATOM 777 C CA . LYS A 1 101 ? -26.091 -11.331 34.167 1.00 91.88 101 LYS A CA 1
ATOM 778 C C . LYS A 1 101 ? -24.894 -11.766 33.331 1.00 91.88 101 LYS A C 1
ATOM 780 O O . LYS A 1 101 ? -24.897 -11.530 32.126 1.00 91.88 101 LYS A O 1
ATOM 785 N N . LEU A 1 102 ? -23.906 -12.434 33.919 1.00 91.81 102 LEU A N 1
ATOM 786 C CA . LEU A 1 102 ? -22.744 -12.942 33.189 1.00 91.81 102 LEU A CA 1
ATOM 787 C C . LEU A 1 102 ? -23.146 -14.016 32.172 1.00 91.81 102 LEU A C 1
ATOM 789 O O . LEU A 1 102 ? -22.687 -13.953 31.035 1.00 91.81 102 LEU A O 1
ATOM 793 N N . SER A 1 103 ? -24.079 -14.914 32.508 1.00 90.81 103 SER A N 1
ATOM 794 C CA . SER A 1 103 ? -24.615 -15.892 31.549 1.00 90.81 103 SER A CA 1
ATOM 795 C C . SER A 1 103 ? -25.329 -15.219 30.371 1.00 90.81 103 SER A C 1
ATOM 797 O O . SER A 1 103 ? -25.297 -15.701 29.238 1.00 90.81 103 SER A O 1
ATOM 799 N N . LEU A 1 104 ? -26.007 -14.091 30.613 1.00 89.44 104 LEU A N 1
ATOM 800 C CA . LEU A 1 104 ? -26.655 -13.311 29.566 1.00 89.44 104 LEU A CA 1
ATOM 801 C C . LEU A 1 104 ? -25.612 -12.635 28.671 1.00 89.44 104 LEU A C 1
ATOM 803 O O . LEU A 1 104 ? -25.753 -12.678 27.452 1.00 89.44 104 LEU A O 1
ATOM 807 N N . VAL A 1 105 ? -24.558 -12.069 29.265 1.00 88.75 105 VAL A N 1
ATOM 808 C CA . VAL A 1 105 ? -23.421 -11.493 28.533 1.00 88.75 105 VAL A CA 1
ATOM 809 C C . VAL A 1 105 ? -22.731 -12.549 27.676 1.00 88.75 105 VAL A C 1
ATOM 811 O O . VAL A 1 105 ? -22.422 -12.273 26.523 1.00 88.75 105 VAL A O 1
ATOM 814 N N . GLU A 1 106 ? -22.533 -13.763 28.187 1.00 87.25 106 GLU A N 1
ATOM 815 C CA . GLU A 1 106 ? -21.940 -14.866 27.426 1.00 87.25 106 GLU A CA 1
ATOM 816 C C . GLU A 1 106 ? -22.830 -15.289 26.253 1.00 87.25 106 GLU A C 1
ATOM 818 O O . GLU A 1 106 ? -22.336 -15.407 25.134 1.00 87.25 106 GLU A O 1
ATOM 823 N N . ARG A 1 107 ? -24.148 -15.410 26.468 1.00 85.94 107 ARG A N 1
ATOM 824 C CA . ARG A 1 107 ? -25.116 -15.720 25.400 1.00 85.94 107 ARG A CA 1
ATOM 825 C C . ARG A 1 107 ? -25.186 -14.634 24.324 1.00 85.94 107 ARG A C 1
ATOM 827 O O . ARG A 1 107 ? -25.221 -14.954 23.138 1.00 85.94 107 ARG A O 1
ATOM 834 N N . LEU A 1 108 ? -25.212 -13.361 24.724 1.00 83.81 108 LEU A N 1
ATOM 835 C CA . LEU A 1 108 ? -25.193 -12.207 23.812 1.00 83.81 108 LEU A CA 1
ATOM 836 C C . LEU A 1 108 ? -23.843 -12.074 23.095 1.00 83.81 108 LEU A C 1
ATOM 838 O O . LEU A 1 108 ? -23.782 -11.645 21.946 1.00 83.81 108 LEU A O 1
ATOM 842 N N . GLY A 1 109 ? -22.766 -12.446 23.781 1.00 71.62 109 GLY A N 1
ATOM 843 C CA . GLY A 1 109 ? -21.387 -12.357 23.327 1.00 71.62 109 GLY A CA 1
ATOM 844 C C . GLY A 1 109 ? -20.889 -13.582 22.567 1.00 71.62 109 GLY A C 1
ATOM 845 O O . GLY A 1 109 ? -19.684 -13.649 22.334 1.00 71.62 109 GLY A O 1
ATOM 846 N N . ASN A 1 110 ? -21.759 -14.529 22.185 1.00 55.53 110 ASN A N 1
ATOM 847 C CA . ASN A 1 110 ? -21.413 -15.773 21.486 1.00 55.53 110 ASN A CA 1
ATOM 848 C C . ASN A 1 110 ? -20.443 -15.529 20.304 1.00 55.53 110 ASN A C 1
ATOM 850 O O . ASN A 1 110 ? -20.855 -15.224 19.187 1.00 55.53 110 ASN A O 1
ATOM 854 N N . GLY A 1 111 ? -19.138 -15.675 20.569 1.00 58.66 111 GLY A N 1
ATOM 855 C CA . GLY A 1 111 ? -18.034 -15.539 19.610 1.00 58.66 111 GLY A CA 1
ATOM 856 C C . GLY A 1 111 ? -17.171 -14.274 19.737 1.00 58.66 111 GLY A C 1
ATOM 857 O O . GLY A 1 111 ? -16.013 -14.294 19.321 1.00 58.66 111 GLY A O 1
ATOM 858 N N . ASN A 1 112 ? -17.657 -13.199 20.360 1.00 60.91 112 ASN A N 1
ATOM 859 C CA . ASN A 1 112 ? -16.928 -11.933 20.449 1.00 60.91 112 ASN A CA 1
ATOM 860 C C . ASN A 1 112 ? -16.145 -11.826 21.763 1.00 60.91 112 ASN A C 1
ATOM 862 O O . ASN A 1 112 ? -16.686 -11.456 22.794 1.00 60.91 112 ASN A O 1
ATOM 866 N N . LYS A 1 113 ? -14.826 -12.057 21.720 1.00 69.81 113 LYS A N 1
ATOM 867 C CA . LYS A 1 113 ? -13.887 -11.726 22.820 1.00 69.81 113 LYS A CA 1
ATOM 868 C C . LYS A 1 113 ? -13.385 -10.271 22.759 1.00 69.81 113 LYS A C 1
ATOM 870 O O . LYS A 1 113 ? -12.313 -9.958 23.267 1.00 69.81 113 LYS A O 1
ATOM 875 N N . GLY A 1 114 ? -14.118 -9.404 22.062 1.00 76.38 114 GLY A N 1
ATOM 876 C CA . GLY A 1 114 ? -13.723 -8.024 21.784 1.00 76.38 114 GLY A CA 1
ATOM 877 C C . GLY A 1 114 ? -14.191 -7.021 22.839 1.00 76.38 114 GLY A C 1
ATOM 878 O O . GLY A 1 114 ? -14.842 -7.375 23.821 1.00 76.38 114 GLY A O 1
ATOM 879 N N . PHE A 1 115 ? -13.902 -5.744 22.580 1.00 82.38 115 PHE A N 1
ATOM 880 C CA . PHE A 1 115 ? -14.270 -4.601 23.425 1.00 82.38 115 PHE A CA 1
ATOM 881 C C . PHE A 1 115 ? -15.740 -4.617 23.880 1.00 82.38 115 PHE A C 1
ATOM 883 O O . PHE A 1 115 ? -16.012 -4.456 25.065 1.00 82.38 115 PHE A O 1
ATOM 890 N N . ALA A 1 116 ? -16.677 -4.926 22.977 1.00 84.06 116 ALA A N 1
ATOM 891 C CA . ALA A 1 116 ? -18.105 -4.984 23.295 1.00 84.06 116 ALA A CA 1
ATOM 892 C C . ALA A 1 116 ? -18.451 -6.016 24.388 1.00 84.06 116 ALA A C 1
ATOM 894 O O . ALA A 1 116 ? -19.279 -5.749 25.253 1.00 84.06 116 ALA A O 1
ATOM 895 N N . ALA A 1 117 ? -17.799 -7.183 24.397 1.00 85.00 117 ALA A N 1
ATOM 896 C CA . ALA A 1 117 ? -18.039 -8.192 25.428 1.00 85.00 117 ALA A CA 1
ATOM 897 C C . ALA A 1 117 ? -17.410 -7.805 26.771 1.00 85.00 117 ALA A C 1
ATOM 899 O O . ALA A 1 117 ? -17.996 -8.070 27.819 1.00 85.00 117 ALA A O 1
ATOM 900 N N . ALA A 1 118 ? -16.246 -7.146 26.749 1.00 85.44 118 ALA A N 1
ATOM 901 C CA . ALA A 1 118 ? -15.642 -6.590 27.955 1.00 85.44 118 ALA A CA 1
ATOM 902 C C . ALA A 1 118 ? -16.534 -5.499 28.571 1.00 85.44 118 ALA A C 1
ATOM 904 O O . ALA A 1 118 ? -16.762 -5.521 29.776 1.00 85.44 118 ALA A O 1
ATOM 905 N N . GLN A 1 119 ? -17.108 -4.614 27.750 1.00 89.06 119 GLN A N 1
ATOM 906 C CA . GLN A 1 119 ? -18.037 -3.573 28.196 1.00 89.06 119 GLN A CA 1
ATOM 907 C C . GLN A 1 119 ? -19.311 -4.165 28.817 1.00 89.06 119 GLN A C 1
ATOM 909 O O . GLN A 1 119 ? -19.649 -3.832 29.948 1.00 89.06 119 GLN A O 1
ATOM 914 N N . LEU A 1 120 ? -19.959 -5.122 28.143 1.00 89.94 120 LEU A N 1
ATOM 915 C CA . LEU A 1 120 ? -21.146 -5.804 28.674 1.00 89.94 120 LEU A CA 1
ATOM 916 C C . LEU A 1 120 ? -20.865 -6.538 29.996 1.00 89.94 120 LEU A C 1
ATOM 918 O O . LEU A 1 120 ? -21.700 -6.546 30.901 1.00 89.94 120 LEU A O 1
ATOM 922 N N . ARG A 1 121 ? -19.678 -7.143 30.127 1.00 90.44 121 ARG A N 1
ATOM 923 C CA . ARG A 1 121 ? -19.242 -7.793 31.369 1.00 90.44 121 ARG A CA 1
ATOM 924 C C . ARG A 1 121 ? -19.086 -6.772 32.495 1.00 90.44 121 ARG A C 1
ATOM 926 O O . ARG A 1 121 ? -19.569 -7.007 33.597 1.00 90.44 121 ARG A O 1
ATOM 933 N N . THR A 1 122 ? -18.446 -5.642 32.214 1.00 91.38 122 THR A N 1
ATOM 934 C CA . THR A 1 122 ? -18.290 -4.529 33.155 1.00 91.38 122 THR A CA 1
ATOM 935 C C . THR A 1 122 ? -19.645 -3.968 33.603 1.00 91.38 122 THR A C 1
ATOM 937 O O . THR A 1 122 ? -19.855 -3.752 34.798 1.00 91.38 122 THR A O 1
ATOM 940 N N . ASP A 1 123 ? -20.603 -3.828 32.685 1.00 92.12 123 ASP A N 1
ATOM 941 C CA . ASP A 1 123 ? -21.959 -3.366 32.998 1.00 92.12 123 ASP A CA 1
ATOM 942 C C . ASP A 1 123 ? -22.717 -4.333 33.914 1.00 92.12 123 ASP A C 1
ATOM 944 O O . ASP A 1 123 ? -23.453 -3.893 34.801 1.00 92.12 123 ASP A O 1
ATOM 948 N N . ALA A 1 124 ? -22.521 -5.647 33.754 1.00 93.25 124 ALA A N 1
ATOM 949 C CA . ALA A 1 124 ? -23.086 -6.643 34.665 1.00 93.25 124 ALA A CA 1
ATOM 950 C C . ALA A 1 124 ? -22.597 -6.426 36.108 1.00 93.25 124 ALA A C 1
ATOM 952 O O . ALA A 1 124 ? -23.407 -6.411 37.037 1.00 93.25 124 ALA A O 1
ATOM 953 N N . PHE A 1 125 ? -21.295 -6.178 36.295 1.00 93.25 125 PHE A N 1
ATOM 954 C CA . PHE A 1 125 ? -20.733 -5.868 37.612 1.00 93.25 125 PHE A CA 1
ATOM 955 C C . PHE A 1 125 ? -21.247 -4.533 38.170 1.00 93.25 125 PHE A C 1
ATOM 957 O O . PHE A 1 125 ? -21.608 -4.486 39.347 1.00 93.25 125 PHE A O 1
ATOM 964 N N . ARG A 1 126 ? -21.362 -3.472 37.350 1.00 93.94 126 ARG A N 1
ATOM 965 C CA . ARG A 1 126 ? -21.969 -2.191 37.778 1.00 93.94 126 ARG A CA 1
ATOM 966 C C . ARG A 1 126 ? -23.404 -2.382 38.269 1.00 93.94 126 ARG A C 1
ATOM 968 O O . ARG A 1 126 ? -23.738 -1.892 39.343 1.00 93.94 126 ARG A O 1
ATOM 975 N N . GLN A 1 127 ? -24.225 -3.142 37.542 1.00 93.56 127 GLN A N 1
ATOM 976 C CA . GLN A 1 127 ? -25.623 -3.402 37.912 1.00 93.56 127 GLN A CA 1
ATOM 977 C C . GLN A 1 127 ? -25.752 -4.158 39.242 1.00 93.56 127 GLN A C 1
ATOM 979 O O . GLN A 1 127 ? -26.593 -3.811 40.073 1.00 93.56 127 GLN A O 1
ATOM 984 N N . VAL A 1 128 ? -24.914 -5.174 39.469 1.00 94.31 128 VAL A N 1
ATOM 985 C CA . VAL A 1 128 ? -24.896 -5.920 40.739 1.00 94.31 128 VAL A CA 1
ATOM 986 C C . VAL A 1 128 ? -24.406 -5.029 41.878 1.00 94.31 128 VAL A C 1
ATOM 988 O O . VAL A 1 128 ? -24.979 -5.049 42.968 1.00 94.31 128 VAL A O 1
ATOM 991 N N . PHE A 1 129 ? -23.396 -4.193 41.629 1.00 93.19 129 PHE A N 1
ATOM 992 C CA . PHE A 1 129 ? -22.902 -3.245 42.620 1.00 93.19 129 PHE A CA 1
ATOM 993 C C . PHE A 1 129 ? -23.946 -2.169 42.965 1.00 93.19 129 PHE A C 1
ATOM 995 O O . PHE A 1 129 ? -24.120 -1.838 44.135 1.00 93.19 129 PHE A O 1
ATOM 1002 N N . ASP A 1 130 ? -24.725 -1.687 41.995 1.00 92.75 130 ASP A N 1
ATOM 1003 C CA . ASP A 1 130 ? -25.845 -0.769 42.237 1.00 92.75 130 ASP A CA 1
ATOM 1004 C C . ASP A 1 130 ? -26.962 -1.418 43.073 1.00 92.75 130 ASP A C 1
ATOM 1006 O O . ASP A 1 130 ? -27.531 -0.765 43.958 1.00 92.75 130 ASP A O 1
ATOM 1010 N N . ALA A 1 131 ? -27.252 -2.705 42.845 1.00 91.19 131 ALA A N 1
ATOM 1011 C CA . ALA A 1 131 ? -28.183 -3.485 43.663 1.00 91.19 131 ALA A CA 1
ATOM 1012 C C . ALA A 1 131 ? -27.656 -3.684 45.097 1.00 91.19 131 ALA A C 1
ATOM 1014 O O . ALA A 1 131 ? -28.404 -3.516 46.067 1.00 91.19 131 ALA A O 1
ATOM 1015 N N . PHE A 1 132 ? -26.355 -3.955 45.245 1.00 91.12 132 PHE A N 1
ATOM 1016 C CA . PHE A 1 132 ? -25.677 -4.022 46.540 1.00 91.12 132 PHE A CA 1
ATOM 1017 C C . PHE A 1 132 ? -25.796 -2.693 47.291 1.00 91.12 132 PHE A C 1
ATOM 1019 O O . PHE A 1 132 ? -26.314 -2.661 48.409 1.00 91.12 132 PHE A O 1
ATOM 1026 N N . LEU A 1 133 ? -25.436 -1.571 46.664 1.00 90.81 133 LEU A N 1
ATOM 1027 C CA . LEU A 1 133 ? -25.573 -0.250 47.280 1.00 90.81 133 LEU A CA 1
ATOM 1028 C C . LEU A 1 133 ? -27.017 0.080 47.636 1.00 90.81 133 LEU A C 1
ATOM 1030 O O . LEU A 1 133 ? -27.246 0.707 48.670 1.00 90.81 133 LEU A O 1
ATOM 1034 N N . HIS A 1 134 ? -27.987 -0.364 46.828 1.00 89.19 134 HIS A N 1
ATOM 1035 C CA . HIS A 1 134 ? -29.406 -0.178 47.117 1.00 89.19 134 HIS A CA 1
ATOM 1036 C C . HIS A 1 134 ? -29.838 -0.802 48.442 1.00 89.19 134 HIS A C 1
ATOM 1038 O O . HIS A 1 134 ? -30.626 -0.193 49.164 1.00 89.19 134 HIS A O 1
ATOM 1044 N N . SER A 1 135 ? -29.293 -1.973 48.758 1.00 86.94 135 SER A N 1
ATOM 1045 C CA . SER A 1 135 ? -29.604 -2.738 49.967 1.00 86.94 135 SER A CA 1
ATOM 1046 C C . SER A 1 135 ? -28.834 -2.301 51.223 1.00 86.94 135 SER A C 1
ATOM 1048 O O . SER A 1 135 ? -29.241 -2.640 52.333 1.00 86.94 135 SER A O 1
ATOM 1050 N N . PHE A 1 136 ? -27.759 -1.517 51.076 1.00 84.94 136 PHE A N 1
ATOM 1051 C CA . PHE A 1 136 ? -27.007 -0.950 52.197 1.00 84.94 136 PHE A CA 1
ATOM 1052 C C . PHE A 1 136 ? -27.563 0.415 52.614 1.00 84.94 136 PHE A C 1
ATOM 1054 O O . PHE A 1 136 ? -27.771 1.306 51.789 1.00 84.94 136 PHE A O 1
ATOM 1061 N N . THR A 1 137 ? -27.741 0.608 53.922 1.00 82.62 137 THR A N 1
ATOM 1062 C CA . THR A 1 137 ? -28.195 1.880 54.511 1.00 82.62 137 THR A CA 1
ATOM 1063 C C . THR A 1 137 ? -27.084 2.568 55.307 1.00 82.62 137 THR A C 1
ATOM 1065 O O . THR A 1 137 ? -26.832 3.751 55.096 1.00 82.62 137 THR A O 1
ATOM 1068 N N . THR A 1 138 ? -26.348 1.831 56.146 1.00 88.19 138 THR A N 1
ATOM 1069 C CA . THR A 1 138 ? -25.355 2.391 57.086 1.00 88.19 138 THR A CA 1
ATOM 1070 C C . THR A 1 138 ? -24.137 3.024 56.407 1.00 88.19 138 THR A C 1
ATOM 1072 O O . THR A 1 138 ? -23.741 4.131 56.757 1.00 88.19 138 THR A O 1
ATOM 1075 N N . TYR A 1 139 ? -23.546 2.349 55.414 1.00 89.19 139 TYR A N 1
ATOM 1076 C CA . TYR A 1 139 ? -22.317 2.804 54.736 1.00 89.19 139 TYR A CA 1
ATOM 1077 C C . TYR A 1 139 ? -22.562 3.364 53.332 1.00 89.19 139 TYR A C 1
ATOM 1079 O O . TYR A 1 139 ? -21.618 3.640 52.591 1.00 89.19 139 TYR A O 1
ATOM 1087 N N . ARG A 1 140 ? -23.830 3.545 52.950 1.00 89.44 140 ARG A N 1
ATOM 1088 C CA . ARG A 1 140 ? -24.223 3.874 51.576 1.00 89.44 140 ARG A CA 1
ATOM 1089 C C . ARG A 1 140 ? -23.557 5.143 51.050 1.00 89.44 140 ARG A C 1
ATOM 1091 O O . ARG A 1 140 ? -23.073 5.160 49.926 1.00 89.44 140 ARG A O 1
ATOM 1098 N N . SER A 1 141 ? -23.527 6.203 51.855 1.00 90.62 141 SER A N 1
ATOM 1099 C CA . SER A 1 141 ? -22.988 7.506 51.444 1.00 90.62 141 SER A CA 1
ATOM 1100 C C . SER A 1 141 ? -21.481 7.471 51.178 1.00 90.62 141 SER A C 1
ATOM 1102 O O . SER A 1 141 ? -21.008 8.154 50.273 1.00 90.62 141 SER A O 1
ATOM 1104 N N . LEU A 1 142 ? -20.731 6.668 51.939 1.00 92.06 142 LEU A N 1
ATOM 1105 C CA . LEU A 1 142 ? -19.305 6.440 51.713 1.00 92.06 142 LEU A CA 1
ATOM 1106 C C . LEU A 1 142 ? -19.094 5.608 50.447 1.00 92.06 142 LEU A C 1
ATOM 1108 O O . LEU A 1 142 ? -18.318 5.997 49.579 1.00 92.06 142 LEU A O 1
ATOM 1112 N N . LEU A 1 143 ? -19.817 4.494 50.324 1.00 92.62 143 LEU A N 1
ATOM 1113 C CA . LEU A 1 143 ? -19.684 3.594 49.184 1.00 92.62 143 LEU A CA 1
ATOM 1114 C C . LEU A 1 143 ? -20.098 4.250 47.859 1.00 92.62 143 LEU A C 1
ATOM 1116 O O . LEU A 1 143 ? -19.485 3.964 46.839 1.00 92.62 143 LEU A O 1
ATOM 1120 N N . LEU A 1 144 ? -21.075 5.165 47.863 1.00 93.56 144 LEU A N 1
ATOM 1121 C CA . LEU A 1 144 ? -21.441 5.954 46.681 1.00 93.56 144 LEU A CA 1
ATOM 1122 C C . LEU A 1 144 ? -20.322 6.901 46.233 1.00 93.56 144 LEU A C 1
ATOM 1124 O O . LEU A 1 144 ? -20.092 7.023 45.035 1.00 93.56 144 LEU A O 1
ATOM 1128 N N . ARG A 1 145 ? -19.602 7.539 47.167 1.00 94.69 145 ARG A N 1
ATOM 1129 C CA . ARG A 1 145 ? -18.439 8.373 46.812 1.00 94.69 145 ARG A CA 1
ATOM 1130 C C . ARG A 1 145 ? -17.313 7.534 46.225 1.00 94.69 145 ARG A C 1
ATOM 1132 O O . ARG A 1 145 ? -16.740 7.908 45.215 1.00 94.69 145 ARG A O 1
ATOM 1139 N N . VAL A 1 146 ? -17.036 6.379 46.832 1.00 93.44 146 VAL A N 1
ATOM 1140 C CA . VAL A 1 146 ? -16.047 5.431 46.301 1.00 93.44 146 VAL A CA 1
ATOM 1141 C C . VAL A 1 146 ? -16.464 4.956 44.907 1.00 93.44 146 VAL A C 1
ATOM 1143 O O . VAL A 1 146 ? -15.648 4.987 43.993 1.00 93.44 146 VAL A O 1
ATOM 1146 N N . LYS A 1 147 ? -17.739 4.586 44.720 1.00 94.50 147 LYS A N 1
ATOM 1147 C CA . LYS A 1 147 ? -18.292 4.201 43.417 1.00 94.50 147 LYS A CA 1
ATOM 1148 C C . LYS A 1 147 ? -18.064 5.275 42.365 1.00 94.50 147 LYS A C 1
ATOM 1150 O O . LYS A 1 147 ? -17.646 4.942 41.270 1.00 94.50 147 LYS A O 1
ATOM 1155 N N . GLN A 1 148 ? -18.339 6.533 42.697 1.00 95.44 148 GLN A N 1
ATOM 1156 C CA . GLN A 1 148 ? -18.213 7.641 41.759 1.00 95.44 148 GLN A CA 1
ATOM 1157 C C . GLN A 1 148 ? -16.788 7.764 41.203 1.00 95.44 148 GLN A C 1
ATOM 1159 O O . GLN A 1 148 ? -16.630 7.911 39.998 1.00 95.44 148 GLN A O 1
ATOM 1164 N N . GLU A 1 149 ? -15.763 7.639 42.050 1.00 95.31 149 GLU A N 1
ATOM 1165 C CA . GLU A 1 149 ? -14.362 7.671 41.602 1.00 95.31 149 GLU A CA 1
ATOM 1166 C C . GLU A 1 149 ? -14.019 6.482 40.689 1.00 95.31 149 GLU A C 1
ATOM 1168 O O . GLU A 1 149 ? -13.341 6.647 39.675 1.00 95.31 149 GLU A O 1
ATOM 1173 N N . TYR A 1 150 ? -14.523 5.283 41.009 1.00 95.38 150 TYR A N 1
ATOM 1174 C CA . TYR A 1 150 ? -14.341 4.113 40.147 1.00 95.38 150 TYR A CA 1
ATOM 1175 C C . TYR A 1 150 ? -15.098 4.234 38.826 1.00 95.38 150 TYR A C 1
ATOM 1177 O O . TYR A 1 150 ? -14.541 3.867 37.800 1.00 95.38 150 TYR A O 1
ATOM 1185 N N . ASP A 1 151 ? -16.331 4.744 38.837 1.00 94.00 151 ASP A N 1
ATOM 1186 C CA . ASP A 1 151 ? -17.142 4.931 37.632 1.00 94.00 151 ASP A CA 1
ATOM 1187 C C . ASP A 1 151 ? -16.444 5.908 36.673 1.00 94.00 151 ASP A C 1
ATOM 1189 O O . ASP A 1 151 ? -16.314 5.591 35.497 1.00 94.00 151 ASP A O 1
ATOM 1193 N N . VAL A 1 152 ? -15.905 7.029 37.171 1.00 95.38 152 VAL A N 1
ATOM 1194 C CA . VAL A 1 152 ? -15.144 7.988 36.344 1.00 95.38 152 VAL A CA 1
ATOM 1195 C C . VAL A 1 152 ? -13.894 7.338 35.747 1.00 95.38 152 VAL A C 1
ATOM 1197 O O . VAL A 1 152 ? -13.691 7.391 34.537 1.00 95.38 152 VAL A O 1
ATOM 1200 N N . ALA A 1 153 ? -13.075 6.673 36.568 1.00 94.12 153 ALA A N 1
ATOM 1201 C CA . ALA A 1 153 ? -11.859 6.015 36.085 1.00 94.12 153 ALA A CA 1
ATOM 1202 C C . ALA A 1 153 ? -12.156 4.889 35.077 1.00 94.12 153 ALA A C 1
ATOM 1204 O O . ALA A 1 153 ? -11.374 4.635 34.158 1.00 94.12 153 ALA A O 1
ATOM 1205 N N . LEU A 1 154 ? -13.279 4.194 35.255 1.00 93.06 154 LEU A N 1
ATOM 1206 C CA . LEU A 1 154 ? -13.731 3.123 34.379 1.00 93.06 154 LEU A CA 1
ATOM 1207 C C . LEU A 1 154 ? -14.262 3.663 33.050 1.00 93.06 154 LEU A C 1
ATOM 1209 O O . LEU A 1 154 ? -13.934 3.099 32.009 1.00 93.06 154 LEU A O 1
ATOM 1213 N N . ASP A 1 155 ? -15.031 4.752 33.077 1.00 93.00 155 ASP A N 1
ATOM 1214 C CA . ASP A 1 155 ? -15.532 5.425 31.877 1.00 93.00 155 ASP A CA 1
ATOM 1215 C C . ASP A 1 155 ? -14.358 5.967 31.036 1.00 93.00 155 ASP A C 1
ATOM 1217 O O . ASP A 1 155 ? -14.307 5.726 29.827 1.00 93.00 155 ASP A O 1
ATOM 1221 N N . ASP A 1 156 ? -13.347 6.570 31.674 1.00 94.88 156 ASP A N 1
ATOM 1222 C CA . ASP A 1 156 ? -12.104 7.004 31.017 1.00 94.88 156 ASP A CA 1
ATOM 1223 C C . ASP A 1 156 ? -11.327 5.823 30.406 1.00 94.88 156 ASP A C 1
ATOM 1225 O O . ASP A 1 156 ? -10.845 5.889 29.269 1.00 94.88 156 ASP A O 1
ATOM 1229 N N . ALA A 1 157 ? -11.219 4.704 31.132 1.00 91.25 157 ALA A N 1
ATOM 1230 C CA . ALA A 1 157 ? -10.554 3.502 30.633 1.00 91.25 157 ALA A CA 1
ATOM 1231 C C . ALA A 1 157 ? -11.299 2.881 29.439 1.00 91.25 157 ALA A C 1
ATOM 1233 O O . ALA A 1 157 ? -10.666 2.437 28.476 1.00 91.25 157 ALA A O 1
ATOM 1234 N N . LEU A 1 158 ? -12.635 2.860 29.471 1.00 91.06 158 LEU A N 1
ATOM 1235 C CA . LEU A 1 158 ? -13.464 2.380 28.366 1.00 91.06 158 LEU A CA 1
ATOM 1236 C C . LEU A 1 158 ? -13.345 3.288 27.137 1.00 91.06 158 LEU A C 1
ATOM 1238 O O . LEU A 1 158 ? -13.213 2.767 26.028 1.00 91.06 158 LEU A O 1
ATOM 1242 N N . ALA A 1 159 ? -13.318 4.610 27.321 1.00 91.88 159 ALA A N 1
ATOM 1243 C CA . ALA A 1 159 ? -13.076 5.564 26.240 1.00 91.88 159 ALA A CA 1
ATOM 1244 C C . ALA A 1 159 ? -11.695 5.346 25.595 1.00 91.88 159 ALA A C 1
ATOM 1246 O O . ALA A 1 159 ? -11.591 5.199 24.379 1.00 91.88 159 ALA A O 1
ATOM 1247 N N . SER A 1 160 ? -10.642 5.196 26.406 1.00 92.50 160 SER A N 1
ATOM 1248 C CA . SER A 1 160 ? -9.287 4.924 25.907 1.00 92.50 160 SER A CA 1
ATOM 1249 C C . SER A 1 160 ? -9.189 3.601 25.137 1.00 92.50 160 SER A C 1
ATOM 1251 O O . SER A 1 160 ? -8.521 3.516 24.102 1.00 92.50 160 SER A O 1
ATOM 1253 N N . LEU A 1 161 ? -9.868 2.552 25.612 1.00 89.88 161 LEU A N 1
ATOM 1254 C CA . LEU A 1 161 ? -9.933 1.272 24.909 1.00 89.88 161 LEU A CA 1
ATOM 1255 C C . LEU A 1 161 ? -10.683 1.387 23.579 1.00 89.88 161 LEU A C 1
ATOM 1257 O O . LEU A 1 161 ? -10.236 0.801 22.590 1.00 89.88 161 LEU A O 1
ATOM 1261 N N . TYR A 1 162 ? -11.786 2.139 23.539 1.00 91.38 162 TYR A N 1
ATOM 1262 C CA . TYR A 1 162 ? -12.522 2.411 22.307 1.00 91.38 162 TYR A CA 1
ATOM 1263 C C . TYR A 1 162 ? -11.634 3.120 21.280 1.00 91.38 162 TYR A C 1
ATOM 1265 O O . TYR A 1 162 ? -11.500 2.636 20.154 1.00 91.38 162 TYR A O 1
ATOM 1273 N N . ASP A 1 163 ? -10.947 4.188 21.690 1.00 93.62 163 ASP A N 1
ATOM 1274 C CA . ASP A 1 163 ? -10.014 4.919 20.832 1.00 93.62 163 ASP A CA 1
ATOM 1275 C C . ASP A 1 163 ? -8.891 4.008 20.331 1.00 93.62 163 ASP A C 1
ATOM 1277 O O . ASP A 1 163 ? -8.521 4.048 19.159 1.00 93.62 163 ASP A O 1
ATOM 1281 N N . ASN A 1 164 ? -8.369 3.122 21.185 1.00 92.31 164 ASN A N 1
ATOM 1282 C CA . ASN A 1 164 ? -7.337 2.172 20.781 1.00 92.31 164 ASN A CA 1
ATOM 1283 C C . ASN A 1 164 ? -7.832 1.193 19.709 1.00 92.31 164 ASN A C 1
ATOM 1285 O O . ASN A 1 164 ? -7.124 0.940 18.732 1.00 92.31 164 ASN A O 1
ATOM 1289 N N . VAL A 1 165 ? -9.035 0.639 19.881 1.00 90.88 165 VAL A N 1
ATOM 1290 C CA . VAL A 1 165 ? -9.649 -0.263 18.896 1.00 90.88 165 VAL A CA 1
ATOM 1291 C C . VAL A 1 165 ? -9.917 0.477 17.587 1.00 90.88 165 VAL A C 1
ATOM 1293 O O . VAL A 1 165 ? -9.615 -0.056 16.519 1.00 90.88 165 VAL A O 1
ATOM 1296 N N . HIS A 1 166 ? -10.419 1.709 17.666 1.00 92.44 166 HIS A N 1
ATOM 1297 C CA . HIS A 1 166 ? -10.681 2.552 16.507 1.00 92.44 166 HIS A CA 1
ATOM 1298 C C . HIS A 1 166 ? -9.394 2.872 15.734 1.00 92.44 166 HIS A C 1
ATOM 1300 O O . HIS A 1 166 ? -9.304 2.558 14.549 1.00 92.44 166 HIS A O 1
ATOM 1306 N N . MET A 1 167 ? -8.355 3.372 16.411 1.00 95.56 167 MET A N 1
ATOM 1307 C CA . MET A 1 167 ? -7.058 3.671 15.791 1.00 95.56 167 MET A CA 1
ATOM 1308 C C . MET A 1 167 ? -6.411 2.433 15.164 1.00 95.56 167 MET A C 1
ATOM 1310 O O . MET A 1 167 ? -5.828 2.520 14.087 1.00 95.56 167 MET A O 1
ATOM 1314 N N . ARG A 1 168 ? -6.516 1.256 15.798 1.00 94.19 168 ARG A N 1
ATOM 1315 C CA . ARG A 1 168 ? -6.023 0.002 15.201 1.00 94.19 168 ARG A CA 1
ATOM 1316 C C . ARG A 1 168 ? -6.753 -0.342 13.906 1.00 94.19 168 ARG A C 1
ATOM 1318 O O . ARG A 1 168 ? -6.115 -0.811 12.967 1.00 94.19 168 ARG A O 1
ATOM 1325 N N . ALA A 1 169 ? -8.063 -0.112 13.851 1.00 92.69 169 ALA A N 1
ATOM 1326 C CA . ALA A 1 169 ? -8.837 -0.316 12.633 1.00 92.69 169 ALA A CA 1
ATOM 1327 C C . ALA A 1 169 ? -8.422 0.676 11.532 1.00 92.69 169 ALA A C 1
ATOM 1329 O O . ALA A 1 169 ? -8.231 0.269 10.388 1.00 92.69 169 ALA A O 1
ATOM 1330 N N . GLU A 1 170 ? -8.213 1.950 11.871 1.00 96.19 170 GLU A N 1
ATOM 1331 C CA . GLU A 1 170 ? -7.724 2.952 10.917 1.00 96.19 170 GLU A CA 1
ATOM 1332 C C . GLU A 1 170 ? -6.327 2.615 10.385 1.00 96.19 170 GLU A C 1
ATOM 1334 O O . GLU A 1 170 ? -6.098 2.677 9.176 1.00 96.19 170 GLU A O 1
ATOM 1339 N N . LEU A 1 171 ? -5.408 2.198 11.263 1.00 96.62 171 LEU A N 1
ATOM 1340 C CA . LEU A 1 171 ? -4.066 1.767 10.874 1.00 96.62 171 LEU A CA 1
ATOM 1341 C C . LEU A 1 171 ? -4.112 0.586 9.904 1.00 96.62 171 LEU A C 1
ATOM 1343 O O . LEU A 1 171 ? -3.441 0.637 8.877 1.00 96.62 171 LEU A O 1
ATOM 1347 N N . ALA A 1 172 ? -4.948 -0.422 10.165 1.00 95.88 172 ALA A N 1
ATOM 1348 C CA . ALA A 1 172 ? -5.102 -1.562 9.262 1.00 95.88 172 ALA A CA 1
ATOM 1349 C C . ALA A 1 172 ? -5.569 -1.130 7.857 1.00 95.88 172 ALA A C 1
ATOM 1351 O O . ALA A 1 172 ? -5.040 -1.598 6.848 1.00 95.88 172 ALA A O 1
ATOM 1352 N N . VAL A 1 173 ? -6.509 -0.181 7.773 1.00 96.50 173 VAL A N 1
ATOM 1353 C CA . VAL A 1 173 ? -6.981 0.372 6.491 1.00 96.50 173 VAL A CA 1
ATOM 1354 C C . VAL A 1 173 ? -5.875 1.152 5.774 1.00 96.50 173 VAL A C 1
ATOM 1356 O O . VAL A 1 173 ? -5.737 1.067 4.551 1.00 96.50 173 VAL A O 1
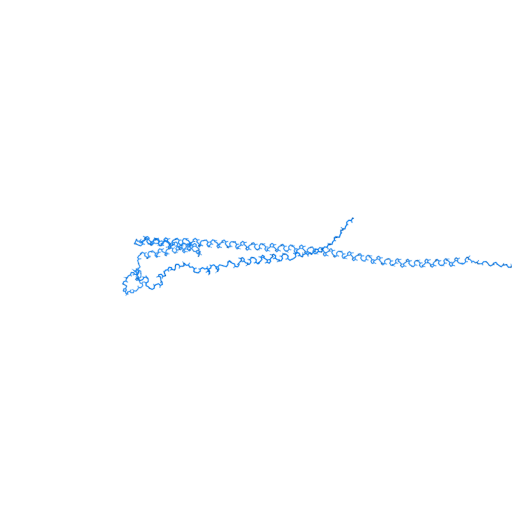ATOM 1359 N N . VAL A 1 174 ? -5.079 1.934 6.506 1.00 96.69 174 VAL A N 1
ATOM 1360 C CA . VAL A 1 174 ? -3.956 2.690 5.931 1.00 96.69 174 VAL A CA 1
ATOM 1361 C C . VAL A 1 174 ? -2.857 1.750 5.432 1.00 96.69 174 VAL A C 1
ATOM 1363 O O . VAL A 1 174 ? -2.343 1.962 4.333 1.00 96.69 174 VAL A O 1
ATOM 1366 N N . GLU A 1 175 ? -2.533 0.697 6.182 1.00 96.00 175 GLU A N 1
ATOM 1367 C CA . GLU A 1 175 ? -1.575 -0.338 5.777 1.00 96.00 175 GLU A CA 1
ATOM 1368 C C . GLU A 1 175 ? -2.019 -1.041 4.490 1.00 96.00 175 GLU A C 1
ATOM 1370 O O . GLU A 1 175 ? -1.228 -1.173 3.551 1.00 96.00 175 GLU A O 1
ATOM 1375 N N . GLU A 1 176 ? -3.297 -1.418 4.392 1.00 96.31 176 GLU A N 1
ATOM 1376 C CA . GLU A 1 176 ? -3.857 -2.018 3.180 1.00 96.31 176 GLU A CA 1
ATOM 1377 C C . GLU A 1 176 ? -3.736 -1.064 1.983 1.00 96.31 176 GLU A C 1
ATOM 1379 O O . GLU A 1 176 ? -3.203 -1.437 0.931 1.00 96.31 176 GLU A O 1
ATOM 1384 N N . ARG A 1 177 ? -4.140 0.202 2.149 1.00 96.75 177 ARG A N 1
ATOM 1385 C CA . ARG A 1 177 ? -4.031 1.229 1.099 1.00 96.75 177 ARG A CA 1
ATOM 1386 C C . ARG A 1 177 ? -2.588 1.451 0.658 1.00 96.75 177 ARG A C 1
ATOM 1388 O O . ARG A 1 177 ? -2.325 1.538 -0.541 1.00 96.75 177 ARG A O 1
ATOM 1395 N N . MET A 1 178 ? -1.653 1.519 1.602 1.00 97.06 178 MET A N 1
ATOM 1396 C CA . MET A 1 178 ? -0.229 1.671 1.313 1.00 97.06 178 MET A CA 1
ATOM 1397 C C . MET A 1 178 ? 0.309 0.462 0.544 1.00 97.06 178 MET A C 1
ATOM 1399 O O . MET A 1 178 ? 1.016 0.634 -0.450 1.00 97.06 178 MET A O 1
ATOM 1403 N N . SER A 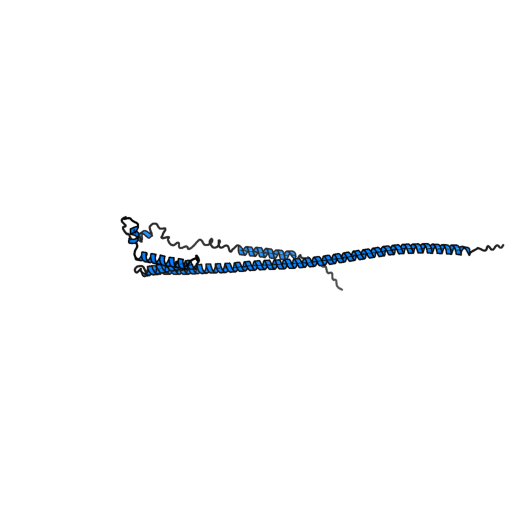1 179 ? -0.052 -0.754 0.958 1.00 97.19 179 SER A N 1
ATOM 1404 C CA . SER A 1 179 ? 0.366 -1.979 0.276 1.00 97.19 179 SER A CA 1
ATOM 1405 C C . SER A 1 179 ? -0.124 -2.015 -1.178 1.00 97.19 179 SER A C 1
ATOM 1407 O O . SER A 1 179 ? 0.666 -2.282 -2.087 1.00 97.19 179 SER A O 1
ATOM 1409 N N . SER A 1 180 ? -1.383 -1.632 -1.412 1.00 97.19 180 SER A N 1
ATOM 1410 C CA . SER A 1 180 ? -1.983 -1.532 -2.745 1.00 97.19 180 SER A CA 1
ATOM 1411 C C . SER A 1 180 ? -1.297 -0.460 -3.595 1.00 97.19 180 SER A C 1
ATOM 1413 O O . SER A 1 180 ? -0.916 -0.720 -4.736 1.00 97.19 180 SER A O 1
ATOM 1415 N N . ALA A 1 181 ? -1.029 0.721 -3.028 1.00 97.44 181 ALA A N 1
ATOM 1416 C CA . ALA A 1 181 ? -0.318 1.792 -3.723 1.00 97.44 181 ALA A CA 1
ATOM 1417 C C . ALA A 1 181 ? 1.104 1.376 -4.140 1.00 97.44 181 ALA A C 1
ATOM 1419 O O . ALA A 1 181 ? 1.524 1.647 -5.265 1.00 97.44 181 ALA A O 1
ATOM 1420 N N . ILE A 1 182 ? 1.835 0.667 -3.271 1.00 97.94 182 ILE A N 1
ATOM 1421 C CA . ILE A 1 182 ? 3.169 0.138 -3.591 1.00 97.94 182 ILE A CA 1
ATOM 1422 C C . ILE A 1 182 ? 3.088 -0.895 -4.717 1.00 97.94 182 ILE A C 1
ATOM 1424 O O . ILE A 1 182 ? 3.902 -0.855 -5.640 1.00 97.94 182 ILE A O 1
ATOM 1428 N N . GLN A 1 183 ? 2.125 -1.818 -4.661 1.00 97.81 183 GLN A N 1
ATOM 1429 C CA . GLN A 1 183 ? 1.939 -2.821 -5.711 1.00 97.81 183 GLN A CA 1
ATOM 1430 C C . GLN A 1 183 ? 1.617 -2.168 -7.060 1.00 97.81 183 GLN A C 1
ATOM 1432 O O . GLN A 1 183 ? 2.253 -2.498 -8.060 1.00 97.81 183 GLN A O 1
ATOM 1437 N N . GLN A 1 184 ? 0.714 -1.185 -7.084 1.00 98.12 184 GLN A N 1
ATOM 1438 C CA . GLN A 1 184 ? 0.384 -0.429 -8.294 1.00 98.12 184 GLN A CA 1
ATOM 1439 C C . GLN A 1 184 ? 1.587 0.349 -8.836 1.00 98.12 184 GLN A C 1
ATOM 1441 O O . GLN A 1 184 ? 1.842 0.324 -10.038 1.00 98.12 184 GLN A O 1
ATOM 1446 N N . ALA A 1 185 ? 2.359 1.011 -7.970 1.00 97.56 185 ALA A N 1
ATOM 1447 C CA . ALA A 1 185 ? 3.559 1.735 -8.383 1.00 97.56 185 ALA A CA 1
ATOM 1448 C C . ALA A 1 185 ? 4.615 0.795 -8.986 1.00 97.56 185 ALA A C 1
ATOM 1450 O O . ALA A 1 185 ? 5.228 1.125 -9.999 1.00 97.56 185 ALA A O 1
ATOM 1451 N N . ARG A 1 186 ? 4.798 -0.399 -8.405 1.00 98.06 186 ARG A N 1
ATOM 1452 C CA . ARG A 1 186 ? 5.698 -1.429 -8.947 1.00 98.06 186 ARG A CA 1
ATOM 1453 C C . ARG A 1 186 ? 5.224 -1.960 -10.296 1.00 98.06 186 ARG A C 1
ATOM 1455 O O . ARG A 1 186 ? 6.053 -2.118 -11.187 1.00 98.06 186 ARG A O 1
ATOM 1462 N N . ALA A 1 187 ? 3.924 -2.213 -10.449 1.00 98.06 187 ALA A N 1
ATOM 1463 C CA . ALA A 1 187 ? 3.346 -2.663 -11.713 1.00 98.06 187 ALA A CA 1
ATOM 1464 C C . ALA A 1 187 ? 3.577 -1.626 -12.822 1.00 98.06 187 ALA A C 1
ATOM 1466 O O . ALA A 1 187 ? 4.162 -1.962 -13.848 1.00 98.06 187 ALA A O 1
ATOM 1467 N N . ARG A 1 188 ? 3.256 -0.352 -12.560 1.00 97.62 188 ARG A N 1
ATOM 1468 C CA . ARG A 1 188 ? 3.494 0.755 -13.504 1.00 97.62 188 ARG A CA 1
ATOM 1469 C C . ARG A 1 188 ? 4.967 0.896 -13.872 1.00 97.62 188 ARG A C 1
ATOM 1471 O O . ARG A 1 188 ? 5.304 0.929 -15.045 1.00 97.62 188 ARG A O 1
ATOM 1478 N N . ALA A 1 189 ? 5.861 0.891 -12.883 1.00 97.69 189 ALA A N 1
ATOM 1479 C CA . ALA A 1 189 ? 7.296 0.986 -13.144 1.00 97.69 189 ALA A CA 1
ATOM 1480 C C . ALA A 1 189 ? 7.815 -0.183 -14.001 1.00 97.69 189 ALA A C 1
ATOM 1482 O O . ALA A 1 189 ? 8.701 0.001 -14.835 1.00 97.69 189 ALA A O 1
ATOM 1483 N N . HIS A 1 190 ? 7.273 -1.388 -13.807 1.00 98.12 190 HIS A N 1
ATOM 1484 C CA . HIS A 1 190 ? 7.627 -2.545 -14.621 1.00 98.12 190 HIS A CA 1
ATOM 1485 C C . HIS A 1 190 ? 7.093 -2.422 -16.055 1.00 98.12 190 HIS A C 1
ATOM 1487 O O . HIS A 1 190 ? 7.824 -2.724 -17.001 1.00 98.12 190 HIS A O 1
ATOM 1493 N N . GLU A 1 191 ? 5.848 -1.973 -16.222 1.00 98.12 191 GLU A N 1
ATOM 1494 C CA . GLU A 1 191 ? 5.237 -1.696 -17.525 1.00 98.12 191 GLU A CA 1
ATOM 1495 C C . GLU A 1 191 ? 6.045 -0.647 -18.294 1.00 98.12 191 GLU A C 1
ATOM 1497 O O . GLU A 1 191 ? 6.509 -0.940 -19.398 1.00 98.12 191 GLU A O 1
ATOM 1502 N N . ASP A 1 192 ? 6.344 0.497 -17.677 1.00 98.00 192 ASP A N 1
ATOM 1503 C CA . ASP A 1 192 ? 7.151 1.569 -18.269 1.00 98.00 192 ASP A CA 1
ATOM 1504 C C . ASP A 1 192 ? 8.544 1.063 -18.673 1.00 98.00 192 ASP A C 1
ATOM 1506 O O . ASP A 1 192 ? 8.994 1.256 -19.804 1.00 98.00 192 ASP A O 1
ATOM 1510 N N . ALA A 1 193 ? 9.223 0.332 -17.782 1.00 97.62 193 ALA A N 1
ATOM 1511 C CA . ALA A 1 193 ? 10.536 -0.238 -18.077 1.00 97.62 193 ALA A CA 1
ATOM 1512 C C . ALA A 1 193 ? 10.490 -1.292 -19.195 1.00 97.62 193 ALA A C 1
ATOM 1514 O O . ALA A 1 193 ? 11.481 -1.495 -19.900 1.00 97.62 193 ALA A O 1
ATOM 1515 N N . SER A 1 194 ? 9.382 -2.019 -19.344 1.00 98.00 194 SER A N 1
ATOM 1516 C CA . SER A 1 194 ? 9.199 -2.974 -20.441 1.00 98.00 194 SER A CA 1
ATOM 1517 C C . SER A 1 194 ? 8.926 -2.267 -21.771 1.00 98.00 194 SER A C 1
ATOM 1519 O O . SER A 1 194 ? 9.511 -2.651 -22.784 1.00 98.00 194 SER A O 1
ATOM 1521 N N . ALA A 1 195 ? 8.131 -1.194 -21.756 1.00 98.06 195 ALA A N 1
ATOM 1522 C CA . ALA A 1 195 ? 7.830 -0.381 -22.926 1.00 98.06 195 ALA A CA 1
ATOM 1523 C C . ALA A 1 195 ? 9.095 0.298 -23.467 1.00 98.06 195 ALA A C 1
ATOM 1525 O O . ALA A 1 195 ? 9.409 0.147 -24.645 1.00 98.06 195 ALA A O 1
ATOM 1526 N N . VAL A 1 196 ? 9.882 0.934 -22.592 1.00 98.19 196 VAL A N 1
ATOM 1527 C CA . VAL A 1 196 ? 11.154 1.571 -22.970 1.00 98.19 196 VAL A CA 1
ATOM 1528 C C . VAL A 1 196 ? 12.153 0.548 -23.514 1.00 98.19 196 VAL A C 1
ATOM 1530 O O . VAL A 1 196 ? 12.813 0.801 -24.518 1.00 98.19 196 VAL A O 1
ATOM 1533 N N . ARG A 1 197 ? 12.263 -0.637 -22.893 1.00 98.19 197 ARG A N 1
ATOM 1534 C CA . ARG A 1 197 ? 13.138 -1.706 -23.408 1.00 98.19 197 ARG A CA 1
ATOM 1535 C C . ARG A 1 197 ? 12.730 -2.157 -24.805 1.00 98.19 197 ARG A C 1
ATOM 1537 O O . ARG A 1 197 ? 13.602 -2.370 -25.641 1.00 98.19 197 ARG A O 1
ATOM 1544 N N . LYS A 1 198 ? 11.427 -2.295 -25.053 1.00 98.31 198 LYS A N 1
ATOM 1545 C CA . LYS A 1 198 ? 10.909 -2.661 -26.370 1.00 98.31 198 LYS A CA 1
ATOM 1546 C C . LYS A 1 198 ? 11.216 -1.579 -27.406 1.00 98.31 198 LYS A C 1
ATOM 1548 O O . LYS A 1 198 ? 11.740 -1.903 -28.462 1.00 98.31 198 LYS A O 1
ATOM 1553 N N . GLU A 1 199 ? 10.969 -0.313 -27.080 1.00 98.19 199 GLU A N 1
ATOM 1554 C CA . GLU A 1 199 ? 11.257 0.806 -27.980 1.00 98.19 199 GLU A CA 1
ATOM 1555 C C . GLU A 1 199 ? 12.747 0.882 -28.344 1.00 98.19 199 GLU A C 1
ATOM 1557 O O . GLU A 1 199 ? 13.093 1.010 -29.517 1.00 98.19 199 GLU A O 1
ATOM 1562 N N . LEU A 1 200 ? 13.641 0.737 -27.360 1.00 98.06 200 LEU A N 1
ATOM 1563 C CA . LEU A 1 200 ? 15.084 0.714 -27.609 1.00 98.06 200 LEU A CA 1
ATOM 1564 C C . LEU A 1 200 ? 15.505 -0.475 -28.478 1.00 98.06 200 LEU A C 1
ATOM 1566 O O . LEU A 1 200 ? 16.364 -0.320 -29.344 1.00 98.06 200 LEU A O 1
ATOM 1570 N N . GLN A 1 201 ? 14.898 -1.647 -28.278 1.00 98.25 201 GLN A N 1
ATOM 1571 C CA . GLN A 1 201 ? 15.162 -2.813 -29.118 1.00 98.25 201 GLN A CA 1
ATOM 1572 C C . GLN A 1 201 ? 14.695 -2.585 -30.560 1.00 98.25 201 GLN A C 1
ATOM 1574 O O . GLN A 1 201 ? 15.413 -2.927 -31.498 1.00 98.25 201 GLN A O 1
ATOM 1579 N N . ASP A 1 202 ? 13.519 -1.988 -30.748 1.00 98.06 202 ASP A N 1
ATOM 1580 C CA . ASP A 1 202 ? 12.981 -1.680 -32.073 1.00 98.06 202 ASP A CA 1
ATOM 1581 C C . ASP A 1 202 ? 13.870 -0.655 -32.803 1.00 98.06 202 ASP A C 1
ATOM 1583 O O . ASP A 1 202 ? 14.166 -0.818 -33.990 1.00 98.06 202 ASP A O 1
ATOM 1587 N N . GLN A 1 203 ? 14.368 0.360 -32.087 1.00 98.00 203 GLN A N 1
ATOM 1588 C CA . GLN A 1 203 ? 15.335 1.325 -32.621 1.00 98.00 203 GLN A CA 1
ATOM 1589 C C . GLN A 1 203 ? 16.661 0.658 -33.003 1.00 98.00 203 GLN A C 1
ATOM 1591 O O . GLN A 1 203 ? 17.175 0.921 -34.090 1.00 98.00 203 GLN A O 1
ATOM 1596 N N . LEU A 1 204 ? 17.190 -0.228 -32.154 1.00 98.00 204 LEU A N 1
ATOM 1597 C CA . LEU A 1 204 ? 18.414 -0.975 -32.443 1.00 98.00 204 LEU A CA 1
ATOM 1598 C C . LEU A 1 204 ? 18.260 -1.804 -33.724 1.00 98.00 204 LEU A C 1
ATOM 1600 O O . LEU A 1 204 ? 19.068 -1.670 -34.638 1.00 98.00 204 LEU A O 1
ATOM 1604 N N . ASN A 1 205 ? 17.179 -2.579 -33.829 1.00 98.06 205 ASN A N 1
ATOM 1605 C CA . ASN A 1 205 ? 16.893 -3.404 -35.004 1.00 98.06 205 ASN A CA 1
ATOM 1606 C C . ASN A 1 205 ? 16.774 -2.554 -36.285 1.00 98.06 205 ASN A C 1
ATOM 1608 O O . ASN A 1 205 ? 17.205 -2.965 -37.366 1.00 98.06 205 ASN A O 1
ATOM 1612 N N . MET A 1 206 ? 16.179 -1.360 -36.183 1.00 98.00 206 MET A N 1
ATOM 1613 C CA . MET A 1 206 ? 16.067 -0.434 -37.309 1.00 98.00 206 MET A CA 1
ATOM 1614 C C . MET A 1 206 ? 17.441 0.077 -37.760 1.00 98.00 206 MET A C 1
ATOM 1616 O O . MET A 1 206 ? 17.708 0.110 -38.962 1.00 98.00 206 MET A O 1
ATOM 1620 N N . GLU A 1 207 ? 18.305 0.478 -36.828 1.00 97.25 207 GLU A N 1
ATOM 1621 C CA . GLU A 1 207 ? 19.652 0.957 -37.153 1.00 97.25 207 GLU A CA 1
ATOM 1622 C C . GLU A 1 207 ? 20.551 -0.167 -37.685 1.00 97.25 207 GLU A C 1
ATOM 1624 O O . GLU A 1 207 ? 21.267 0.045 -38.663 1.00 97.25 207 GLU A O 1
ATOM 1629 N N . GLU A 1 208 ? 20.447 -1.384 -37.147 1.00 97.94 208 GLU A N 1
ATOM 1630 C CA . GLU A 1 208 ? 21.132 -2.566 -37.686 1.00 97.94 208 GLU A CA 1
ATOM 1631 C C . GLU A 1 208 ? 20.700 -2.860 -39.130 1.00 97.94 208 GLU A C 1
ATOM 1633 O O . GLU A 1 208 ? 21.540 -3.067 -40.006 1.00 97.94 208 GLU A O 1
ATOM 1638 N N . SER A 1 209 ? 19.397 -2.799 -39.424 1.00 97.62 209 SER A N 1
ATOM 1639 C CA . SER A 1 209 ? 18.885 -2.975 -40.789 1.00 97.62 209 SER A CA 1
ATOM 1640 C C . SER A 1 209 ? 19.403 -1.897 -41.747 1.00 97.62 209 SER A C 1
ATOM 1642 O O . SER A 1 209 ? 19.794 -2.200 -42.878 1.00 97.62 209 SER A O 1
ATOM 1644 N N . LYS A 1 210 ? 19.464 -0.634 -41.303 1.00 97.81 210 LYS A N 1
ATOM 1645 C CA . LYS A 1 210 ? 20.048 0.460 -42.096 1.00 97.81 210 LYS A CA 1
ATOM 1646 C C . LYS A 1 210 ? 21.539 0.245 -42.346 1.00 97.81 210 LYS A C 1
ATOM 1648 O O . LYS A 1 210 ? 21.986 0.463 -43.472 1.00 97.81 210 LYS A O 1
ATOM 1653 N N . ALA A 1 211 ? 22.287 -0.191 -41.333 1.00 97.12 211 ALA A N 1
ATOM 1654 C CA . ALA A 1 211 ? 23.710 -0.486 -41.454 1.00 97.12 211 ALA A CA 1
ATOM 1655 C C . ALA A 1 211 ? 23.957 -1.609 -42.471 1.00 97.12 211 ALA A C 1
ATOM 1657 O O . ALA A 1 211 ? 24.730 -1.415 -43.405 1.00 97.12 211 ALA A O 1
ATOM 1658 N N . LEU A 1 212 ? 23.214 -2.718 -42.382 1.00 97.44 212 LEU A N 1
ATOM 1659 C CA . LEU A 1 212 ? 23.301 -3.827 -43.340 1.00 97.44 212 LEU A CA 1
ATOM 1660 C C . LEU A 1 212 ? 22.978 -3.389 -44.775 1.00 97.44 212 LEU A C 1
ATOM 1662 O O . LEU A 1 212 ? 23.666 -3.771 -45.722 1.00 97.44 212 LEU A O 1
ATOM 1666 N N . GLN A 1 213 ? 21.954 -2.550 -44.961 1.00 97.19 213 GLN A N 1
ATOM 1667 C CA . GLN A 1 213 ? 21.632 -1.999 -46.281 1.00 97.19 213 GLN A CA 1
ATOM 1668 C C . GLN A 1 213 ? 22.736 -1.078 -46.811 1.00 97.19 213 GLN A C 1
ATOM 1670 O O . GLN A 1 213 ? 23.016 -1.086 -48.011 1.00 97.19 213 GLN A O 1
ATOM 1675 N N . ALA A 1 214 ? 23.355 -0.271 -45.947 1.00 96.81 214 ALA A N 1
ATOM 1676 C CA . ALA A 1 214 ? 24.470 0.587 -46.327 1.00 96.81 214 ALA A CA 1
ATOM 1677 C C . ALA A 1 214 ? 25.703 -0.242 -46.717 1.00 96.81 214 ALA A C 1
ATOM 1679 O O . ALA A 1 214 ? 26.297 0.024 -47.760 1.00 96.81 214 ALA A O 1
ATOM 1680 N N . GLU A 1 215 ? 26.035 -1.284 -45.952 1.00 96.88 215 GLU A N 1
ATOM 1681 C CA . GLU A 1 215 ? 27.117 -2.219 -46.278 1.00 96.88 215 GLU A CA 1
ATOM 1682 C C . GLU A 1 215 ? 26.880 -2.914 -47.622 1.00 96.88 215 GLU A C 1
ATOM 1684 O O . GLU A 1 215 ? 27.778 -2.936 -48.463 1.00 96.88 215 GLU A O 1
ATOM 1689 N N . ALA A 1 216 ? 25.660 -3.397 -47.880 1.00 97.50 216 ALA A N 1
ATOM 1690 C CA . ALA A 1 216 ? 25.308 -4.007 -49.161 1.00 97.50 216 ALA A CA 1
ATOM 1691 C C . ALA A 1 216 ? 25.474 -3.029 -50.340 1.00 97.50 216 ALA A C 1
ATOM 1693 O O . ALA A 1 216 ? 25.973 -3.410 -51.400 1.00 97.50 216 ALA A O 1
ATOM 1694 N N . ARG A 1 217 ? 25.109 -1.750 -50.161 1.00 96.81 217 ARG A N 1
ATOM 1695 C CA . ARG A 1 217 ? 25.326 -0.705 -51.180 1.00 96.81 217 ARG A CA 1
ATOM 1696 C C . ARG A 1 217 ? 26.809 -0.430 -51.411 1.00 96.81 217 ARG A C 1
ATOM 1698 O O . ARG A 1 217 ? 27.216 -0.309 -52.563 1.00 96.81 217 ARG A O 1
ATOM 1705 N N . CYS A 1 218 ? 27.610 -0.351 -50.348 1.00 96.69 218 CYS A N 1
ATOM 1706 C CA . CYS A 1 218 ? 29.058 -0.177 -50.457 1.00 96.69 218 CYS A CA 1
ATOM 1707 C C . CYS A 1 218 ? 29.699 -1.346 -51.213 1.00 96.69 218 CYS A C 1
ATOM 1709 O O . CYS A 1 218 ? 30.456 -1.113 -52.150 1.00 96.69 218 CYS A O 1
ATOM 1711 N N . GLN A 1 219 ? 29.334 -2.587 -50.881 1.00 97.25 219 GLN A N 1
ATOM 1712 C CA . GLN A 1 219 ? 29.821 -3.777 -51.585 1.00 97.25 219 GLN A CA 1
ATOM 1713 C C . GLN A 1 219 ? 29.416 -3.778 -53.066 1.00 97.25 219 GLN A C 1
ATOM 1715 O O . GLN A 1 219 ? 30.241 -4.083 -53.926 1.00 97.25 219 GLN A O 1
ATOM 1720 N N . GLY A 1 220 ? 28.175 -3.393 -53.386 1.00 97.38 220 GLY A N 1
ATOM 1721 C CA . GLY A 1 220 ? 27.723 -3.241 -54.773 1.00 97.38 220 GLY A CA 1
ATOM 1722 C C . GLY A 1 220 ? 28.541 -2.199 -55.544 1.00 97.38 220 GLY A C 1
ATOM 1723 O O . GLY A 1 220 ? 29.061 -2.489 -56.620 1.00 97.38 220 GLY A O 1
ATOM 1724 N N . ALA A 1 221 ? 28.748 -1.017 -54.957 1.00 96.62 221 ALA A N 1
ATOM 1725 C CA . ALA A 1 221 ? 29.564 0.036 -55.560 1.00 96.62 221 ALA A CA 1
ATOM 1726 C C . ALA A 1 221 ? 31.033 -0.391 -55.743 1.00 96.62 221 ALA A C 1
ATOM 1728 O O . ALA A 1 221 ? 31.654 -0.082 -56.760 1.00 96.62 221 ALA A O 1
ATOM 1729 N N . GLU A 1 222 ? 31.605 -1.135 -54.793 1.00 96.69 222 GLU A N 1
ATOM 1730 C CA . GLU A 1 222 ? 32.955 -1.690 -54.919 1.00 96.69 222 GLU A CA 1
ATOM 1731 C C . GLU A 1 222 ? 33.066 -2.677 -56.086 1.00 96.69 222 GLU A C 1
ATOM 1733 O O . GLU A 1 222 ? 34.039 -2.612 -56.844 1.00 96.69 222 GLU A O 1
ATOM 1738 N N . GLN A 1 223 ? 32.071 -3.548 -56.275 1.00 97.50 223 GLN A N 1
ATOM 1739 C CA . GLN A 1 223 ? 32.018 -4.477 -57.408 1.00 97.50 223 GLN A CA 1
ATOM 1740 C C . GLN A 1 223 ? 31.924 -3.731 -58.747 1.00 97.50 223 GLN A C 1
ATOM 1742 O O . GLN A 1 223 ? 32.668 -4.046 -59.679 1.00 97.50 223 GLN A O 1
ATOM 1747 N N . GLU A 1 224 ? 31.088 -2.695 -58.839 1.00 96.88 224 GLU A N 1
ATOM 1748 C CA . GLU A 1 224 ? 30.986 -1.843 -60.032 1.00 96.88 224 GLU A CA 1
ATOM 1749 C C . GLU A 1 224 ? 32.309 -1.129 -60.343 1.00 96.88 224 GLU A C 1
ATOM 1751 O O . GLU A 1 224 ? 32.767 -1.114 -61.489 1.00 96.88 224 GLU A O 1
ATOM 1756 N N . ILE A 1 225 ? 32.979 -0.582 -59.322 1.00 96.44 225 ILE A N 1
ATOM 1757 C CA . ILE A 1 225 ? 34.300 0.043 -59.470 1.00 96.44 225 ILE A CA 1
ATOM 1758 C C . ILE A 1 225 ? 35.326 -0.979 -59.972 1.00 96.44 225 ILE A C 1
ATOM 1760 O O . ILE A 1 225 ? 36.151 -0.649 -60.830 1.00 96.44 225 ILE A O 1
ATOM 1764 N N . GLN A 1 226 ? 35.304 -2.212 -59.463 1.00 97.31 226 GLN A N 1
ATOM 1765 C CA . GLN A 1 226 ? 36.198 -3.279 -59.918 1.00 97.31 226 GLN A CA 1
ATOM 1766 C C . GLN A 1 226 ? 35.933 -3.661 -61.381 1.00 97.31 226 GLN A C 1
ATOM 1768 O O . GLN A 1 226 ? 36.886 -3.757 -62.160 1.00 97.31 226 GLN A O 1
ATOM 1773 N N . ALA A 1 227 ? 34.668 -3.790 -61.788 1.00 97.50 227 ALA A N 1
ATOM 1774 C CA . ALA A 1 227 ? 34.288 -4.068 -63.173 1.00 97.50 227 ALA A CA 1
ATOM 1775 C C . ALA A 1 227 ? 34.718 -2.939 -64.130 1.00 97.50 227 ALA A C 1
ATOM 1777 O O . ALA A 1 227 ? 35.324 -3.192 -65.178 1.00 97.50 227 ALA A O 1
ATOM 1778 N N . CYS A 1 228 ? 34.499 -1.679 -63.741 1.00 96.88 228 CYS A N 1
ATOM 1779 C CA . CYS A 1 228 ? 34.971 -0.512 -64.487 1.00 96.88 228 CYS A CA 1
ATOM 1780 C C . CYS A 1 228 ? 36.501 -0.505 -64.619 1.00 96.88 228 CYS A C 1
ATOM 1782 O O . CYS A 1 228 ? 37.029 -0.291 -65.711 1.00 96.88 228 CYS A O 1
ATOM 1784 N N . LYS A 1 229 ? 37.237 -0.787 -63.533 1.00 97.31 229 LYS A N 1
ATOM 1785 C CA . LYS A 1 229 ? 38.707 -0.888 -63.560 1.00 97.31 229 LYS A CA 1
ATOM 1786 C C . LYS A 1 229 ? 39.186 -1.977 -64.519 1.00 97.31 229 LYS A C 1
ATOM 1788 O O . LYS A 1 229 ? 40.120 -1.722 -65.279 1.00 97.31 229 LYS A O 1
ATOM 1793 N N . ALA A 1 230 ? 38.559 -3.153 -64.509 1.00 97.19 230 ALA A N 1
ATOM 1794 C CA . ALA A 1 230 ? 38.893 -4.244 -65.424 1.00 97.19 230 ALA A CA 1
ATOM 1795 C C . ALA A 1 230 ? 38.662 -3.839 -66.891 1.00 97.19 230 ALA A C 1
ATOM 1797 O O . ALA A 1 230 ? 39.549 -4.014 -67.728 1.00 97.19 230 ALA A O 1
ATOM 1798 N N . THR A 1 231 ? 37.529 -3.193 -67.176 1.00 97.00 231 THR A N 1
ATOM 1799 C CA . THR A 1 231 ? 37.190 -2.687 -68.516 1.00 97.00 231 THR A CA 1
ATOM 1800 C C . THR A 1 231 ? 38.195 -1.634 -68.991 1.00 97.00 231 THR A C 1
ATOM 1802 O O . THR A 1 231 ? 38.716 -1.719 -70.101 1.00 97.00 231 THR A O 1
ATOM 1805 N N . ILE A 1 232 ? 38.553 -0.672 -68.131 1.00 96.12 232 ILE A N 1
ATOM 1806 C CA . ILE A 1 232 ? 39.574 0.343 -68.438 1.00 96.12 232 ILE A CA 1
ATOM 1807 C C . ILE A 1 232 ? 40.926 -0.315 -68.736 1.00 96.12 232 ILE A C 1
ATOM 1809 O O . ILE A 1 232 ? 41.632 0.117 -69.646 1.00 96.12 232 ILE A O 1
ATOM 1813 N N . GLN A 1 233 ? 41.320 -1.344 -67.980 1.00 96.81 233 GLN A N 1
ATOM 1814 C CA . GLN A 1 233 ? 42.570 -2.062 -68.237 1.00 96.81 233 GLN A CA 1
ATOM 1815 C C . GLN A 1 233 ? 42.552 -2.780 -69.589 1.00 96.81 233 GLN A C 1
ATOM 1817 O O . GLN A 1 233 ? 43.558 -2.736 -70.295 1.00 96.81 233 GLN A O 1
ATOM 1822 N N . GLN A 1 234 ? 41.432 -3.398 -69.965 1.00 96.62 234 GLN A N 1
ATOM 1823 C CA . GLN A 1 234 ? 41.278 -4.032 -71.272 1.00 96.62 234 GLN A CA 1
ATOM 1824 C C . GLN A 1 234 ? 41.367 -3.005 -72.407 1.00 96.62 234 GLN A C 1
ATOM 1826 O O . GLN A 1 234 ? 42.212 -3.153 -73.287 1.00 96.62 234 GLN A O 1
ATOM 1831 N N . LEU A 1 235 ? 40.596 -1.916 -72.332 1.00 95.19 235 LEU A N 1
ATOM 1832 C CA . LEU A 1 235 ? 40.627 -0.847 -73.336 1.00 95.19 235 LEU A CA 1
ATOM 1833 C C . LEU A 1 235 ? 42.023 -0.225 -73.473 1.00 95.19 235 LEU A C 1
ATOM 1835 O O . LEU A 1 235 ? 42.457 0.099 -74.577 1.00 95.19 235 LEU A O 1
ATOM 1839 N N . LYS A 1 236 ? 42.771 -0.087 -72.368 1.00 95.94 236 LYS A N 1
ATOM 1840 C CA . LYS A 1 236 ? 44.171 0.366 -72.404 1.00 95.94 236 LYS A CA 1
ATOM 1841 C C . LYS A 1 236 ? 45.072 -0.595 -73.184 1.00 95.94 236 LYS A C 1
ATOM 1843 O O . LYS A 1 236 ? 45.908 -0.123 -73.953 1.00 95.94 236 LYS A O 1
ATOM 1848 N N . ARG A 1 237 ? 44.914 -1.912 -73.000 1.00 95.81 237 ARG A N 1
ATOM 1849 C CA . ARG A 1 237 ? 45.662 -2.927 -73.767 1.00 95.81 237 ARG A CA 1
ATOM 1850 C C . ARG A 1 237 ? 45.332 -2.829 -75.254 1.00 95.81 237 ARG A C 1
ATOM 1852 O O . ARG A 1 237 ? 46.251 -2.635 -76.042 1.00 95.81 237 ARG A O 1
ATOM 1859 N N . GLU A 1 238 ? 44.050 -2.828 -75.609 1.00 95.50 238 GLU A N 1
ATOM 1860 C CA . GLU A 1 238 ? 43.581 -2.702 -77.000 1.00 95.50 238 GLU A CA 1
ATOM 1861 C C . GLU A 1 238 ? 44.098 -1.411 -77.654 1.00 95.50 238 GLU A C 1
ATOM 1863 O O . GLU A 1 238 ? 44.648 -1.435 -78.753 1.00 95.50 238 GLU A O 1
ATOM 1868 N N . THR A 1 239 ? 44.029 -0.278 -76.946 1.00 94.56 239 THR A N 1
ATOM 1869 C CA . THR A 1 239 ? 44.571 1.000 -77.437 1.00 94.56 239 THR A CA 1
ATOM 1870 C C . THR A 1 239 ? 46.081 0.913 -77.668 1.00 94.56 239 THR A C 1
ATOM 1872 O O . THR A 1 239 ? 46.574 1.392 -78.688 1.00 94.56 239 THR A O 1
ATOM 1875 N N . SER A 1 240 ? 46.829 0.283 -76.755 1.00 95.25 240 SER A N 1
ATOM 1876 C CA . SER A 1 240 ? 48.278 0.103 -76.917 1.00 95.25 240 SER A CA 1
ATOM 1877 C C . SER A 1 240 ? 48.640 -0.802 -78.100 1.00 95.25 240 SER A C 1
ATOM 1879 O O . SER A 1 240 ? 49.630 -0.548 -78.788 1.00 95.25 240 SER A O 1
ATOM 1881 N N . GLU A 1 241 ? 47.830 -1.827 -78.372 1.00 94.62 241 GLU A N 1
ATOM 1882 C CA . GLU A 1 241 ? 48.004 -2.736 -79.506 1.00 94.62 241 GLU A CA 1
ATOM 1883 C C . GLU A 1 241 ? 47.708 -2.021 -80.824 1.00 94.62 241 GLU A C 1
ATOM 1885 O O . GLU A 1 241 ? 48.526 -2.062 -81.744 1.00 94.62 241 GLU A O 1
ATOM 1890 N N . LEU A 1 242 ? 46.601 -1.278 -80.885 1.00 93.00 242 LEU A N 1
ATOM 1891 C CA . LEU A 1 242 ? 46.258 -0.431 -82.026 1.00 93.00 242 LEU A CA 1
ATOM 1892 C C . LEU A 1 242 ? 47.330 0.630 -82.288 1.00 93.00 242 LEU A C 1
ATOM 1894 O O . LEU A 1 242 ? 47.701 0.860 -83.437 1.00 93.00 242 LEU A O 1
ATOM 1898 N N . GLN A 1 243 ? 47.867 1.262 -81.242 1.00 94.31 243 GLN A N 1
ATOM 1899 C CA . GLN A 1 243 ? 48.942 2.243 -81.371 1.00 94.31 243 GLN A CA 1
ATOM 1900 C C . GLN A 1 243 ? 50.231 1.605 -81.904 1.00 94.31 243 GLN A C 1
ATOM 1902 O O . GLN A 1 243 ? 50.898 2.198 -82.754 1.00 94.31 243 GLN A O 1
ATOM 1907 N N . ARG A 1 244 ? 50.572 0.390 -81.452 1.00 93.56 244 ARG A N 1
ATOM 1908 C CA . ARG A 1 244 ? 51.704 -0.380 -81.985 1.00 93.56 244 ARG A CA 1
ATOM 1909 C C . ARG A 1 244 ? 51.500 -0.696 -83.468 1.00 93.56 244 ARG A C 1
ATOM 1911 O O . ARG A 1 244 ? 52.366 -0.351 -84.267 1.00 93.56 244 ARG A O 1
ATOM 1918 N N . GLY A 1 245 ? 50.337 -1.231 -83.840 1.00 93.12 245 GLY A N 1
ATOM 1919 C CA . GLY A 1 245 ? 49.998 -1.517 -85.236 1.00 93.12 245 GLY A CA 1
ATOM 1920 C C . GLY A 1 245 ? 50.008 -0.265 -86.124 1.00 93.12 245 GLY A C 1
ATOM 1921 O O . GLY A 1 245 ? 50.541 -0.288 -87.230 1.00 93.12 245 GLY A O 1
ATOM 1922 N N . ASN A 1 246 ? 49.499 0.869 -85.633 1.00 90.81 246 ASN A N 1
ATOM 1923 C CA . ASN A 1 246 ? 49.537 2.140 -86.364 1.00 90.81 246 ASN A CA 1
ATOM 1924 C C . ASN A 1 246 ? 50.982 2.624 -86.588 1.00 90.81 246 ASN A C 1
ATOM 1926 O O . ASN A 1 246 ? 51.349 3.007 -87.699 1.00 90.81 246 ASN A O 1
ATOM 1930 N N . ASN A 1 247 ? 51.833 2.538 -85.560 1.00 92.50 247 ASN A N 1
ATOM 1931 C CA . ASN A 1 247 ? 53.252 2.874 -85.677 1.00 92.50 247 ASN A CA 1
ATOM 1932 C C . ASN A 1 247 ? 53.979 1.977 -86.690 1.00 92.50 247 ASN A C 1
ATOM 1934 O O . ASN A 1 247 ? 54.775 2.483 -87.480 1.00 92.50 247 ASN A O 1
ATOM 1938 N N . GLU A 1 248 ? 53.689 0.675 -86.705 1.00 92.12 248 GLU A N 1
ATOM 1939 C CA . GLU A 1 248 ? 54.235 -0.272 -87.684 1.00 92.12 248 GLU A CA 1
ATOM 1940 C C . GLU A 1 248 ? 53.810 0.089 -89.112 1.00 92.12 248 GLU A C 1
ATOM 1942 O O . GLU A 1 248 ? 54.659 0.205 -89.996 1.00 92.12 248 GLU A O 1
ATOM 1947 N N . ILE A 1 249 ? 52.520 0.359 -89.342 1.00 90.50 249 ILE A N 1
ATOM 1948 C CA . ILE A 1 249 ? 52.010 0.804 -90.650 1.00 90.50 249 ILE A CA 1
ATOM 1949 C C . ILE A 1 249 ? 52.690 2.110 -91.079 1.00 90.50 249 ILE A C 1
ATOM 1951 O O . ILE A 1 249 ? 53.118 2.240 -92.226 1.00 90.50 249 ILE A O 1
ATOM 1955 N N . LYS A 1 250 ? 52.843 3.075 -90.166 1.00 90.12 250 LYS A N 1
ATOM 1956 C CA . LYS A 1 250 ? 53.539 4.339 -90.440 1.00 90.12 250 LYS A CA 1
ATOM 1957 C C . LYS A 1 250 ? 54.996 4.105 -90.851 1.00 90.12 250 LYS A C 1
ATOM 1959 O O . LYS A 1 250 ? 55.459 4.724 -91.808 1.00 90.12 250 LYS A O 1
ATOM 1964 N N . GLN A 1 251 ? 55.711 3.206 -90.177 1.00 88.44 251 GLN A N 1
ATOM 1965 C CA . GLN A 1 251 ? 57.078 2.824 -90.551 1.00 88.44 251 GLN A CA 1
ATOM 1966 C C . GLN A 1 251 ? 57.128 2.116 -91.913 1.00 88.44 251 GLN A C 1
ATOM 1968 O O . GLN A 1 251 ? 58.010 2.400 -92.726 1.00 88.44 251 GLN A O 1
ATOM 1973 N N . GLN A 1 252 ? 56.166 1.241 -92.208 1.00 86.38 252 GLN A N 1
ATOM 1974 C CA . GLN A 1 252 ? 56.045 0.599 -93.520 1.00 86.38 252 GLN A CA 1
ATOM 1975 C C . GLN A 1 252 ? 55.773 1.615 -94.637 1.00 86.38 252 GLN A C 1
ATOM 1977 O O . GLN A 1 252 ? 56.329 1.499 -95.726 1.00 86.38 252 GLN A O 1
ATOM 1982 N N . LEU A 1 253 ? 54.945 2.630 -94.387 1.00 83.75 253 LEU A N 1
ATOM 1983 C CA . LEU A 1 253 ? 54.698 3.702 -95.350 1.00 83.75 253 LEU A CA 1
ATOM 1984 C C . LEU A 1 253 ? 55.954 4.539 -95.584 1.00 83.75 253 LEU A C 1
ATOM 1986 O O . LEU A 1 253 ? 56.326 4.715 -96.736 1.00 83.75 253 LEU A O 1
ATOM 1990 N N . LEU A 1 254 ? 56.630 4.990 -94.519 1.00 83.31 254 LEU A N 1
ATOM 1991 C CA . LEU A 1 254 ? 57.881 5.756 -94.613 1.00 83.31 254 LEU A CA 1
ATOM 1992 C C . LEU A 1 254 ? 58.984 4.983 -95.344 1.00 83.31 254 LEU A C 1
ATOM 1994 O O . LEU A 1 254 ? 59.685 5.543 -96.182 1.00 83.31 254 LEU A O 1
ATOM 1998 N N . SER A 1 255 ? 59.127 3.688 -95.059 1.00 79.25 255 SER A N 1
ATOM 1999 C CA . SER A 1 255 ? 60.091 2.842 -95.766 1.00 79.25 255 SER A CA 1
ATOM 2000 C C . SER A 1 255 ? 59.725 2.671 -97.237 1.00 79.25 255 SER A C 1
ATOM 2002 O O . SER A 1 255 ? 60.622 2.738 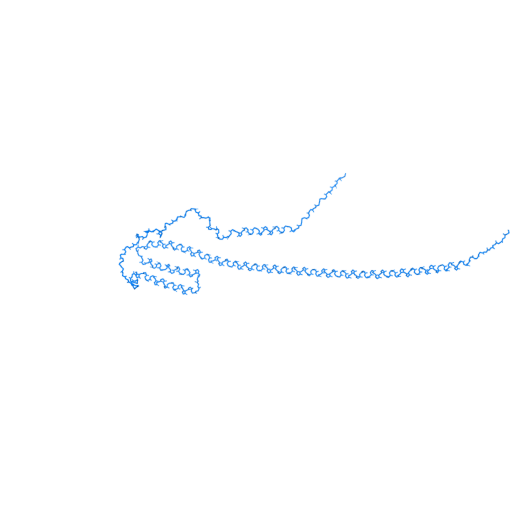-98.066 1.00 79.25 255 SER A O 1
ATOM 2004 N N . LYS A 1 256 ? 58.441 2.537 -97.598 1.00 76.50 256 LYS A N 1
ATOM 2005 C CA . LYS A 1 256 ? 57.994 2.487 -99.003 1.00 76.50 256 LYS A CA 1
ATOM 2006 C C . LYS A 1 256 ? 58.175 3.819 -99.743 1.00 76.50 256 LYS A C 1
ATOM 2008 O O . LYS A 1 256 ? 58.578 3.801 -100.901 1.00 76.50 256 LYS A O 1
ATOM 2013 N N . SER A 1 257 ? 57.939 4.967 -99.104 1.00 64.69 257 SER A N 1
ATOM 2014 C CA . SER A 1 257 ? 58.179 6.287 -99.712 1.00 64.69 257 SER A CA 1
ATOM 2015 C C . SER A 1 257 ? 59.662 6.688 -99.753 1.00 64.69 257 SER A C 1
ATOM 2017 O O . SER A 1 257 ? 60.036 7.545 -100.550 1.00 64.69 257 SER A O 1
ATOM 2019 N N . SER A 1 258 ? 60.531 6.008 -98.998 1.00 55.03 258 SER A N 1
ATOM 2020 C CA . SER A 1 258 ? 61.994 6.160 -99.060 1.00 55.03 258 SER A CA 1
ATOM 2021 C C . SER A 1 258 ? 62.645 5.613 -100.346 1.00 55.03 258 SER A C 1
ATOM 2023 O O . SER A 1 258 ? 63.821 5.888 -100.578 1.00 55.03 258 SER A O 1
ATOM 2025 N N . TRP A 1 259 ? 61.920 4.884 -101.204 1.00 50.72 259 TRP A N 1
ATOM 2026 C CA . TRP A 1 259 ? 62.429 4.390 -102.499 1.00 50.72 259 TRP A CA 1
ATOM 2027 C C . TRP A 1 259 ? 62.144 5.336 -103.682 1.00 50.72 259 TRP A C 1
ATOM 2029 O O . TRP A 1 259 ? 62.504 5.025 -104.813 1.00 50.72 259 TRP A O 1
ATOM 2039 N N . GLY A 1 260 ? 61.523 6.500 -103.443 1.00 47.94 260 GLY A N 1
ATOM 2040 C CA . GLY A 1 260 ? 61.256 7.520 -104.471 1.00 47.94 260 GLY A CA 1
ATOM 2041 C C . GLY A 1 260 ? 62.349 8.587 -104.647 1.00 47.94 260 GLY A C 1
ATOM 2042 O O . GLY A 1 260 ? 62.232 9.430 -105.529 1.00 47.94 260 GLY A O 1
ATOM 2043 N N . GLY A 1 261 ? 63.403 8.575 -103.822 1.00 46.00 261 GLY A N 1
ATOM 2044 C CA . GLY A 1 261 ? 64.496 9.558 -103.835 1.00 46.00 261 GLY A CA 1
ATOM 2045 C C . GLY A 1 261 ? 65.797 9.004 -104.416 1.00 46.00 261 GLY A C 1
ATOM 2046 O O . GLY A 1 261 ? 66.830 9.035 -103.754 1.00 46.00 261 GLY A O 1
ATOM 2047 N N . GLY A 1 262 ? 65.744 8.445 -105.626 1.00 41.25 262 GLY A N 1
ATOM 2048 C CA . GLY A 1 262 ? 66.932 8.031 -106.370 1.00 41.25 262 GLY A CA 1
ATOM 2049 C C . GLY A 1 262 ? 67.744 9.245 -106.819 1.00 41.25 262 GLY A C 1
ATOM 2050 O O . GLY A 1 262 ? 67.344 9.977 -107.718 1.00 41.25 262 GLY A O 1
ATOM 2051 N N . VAL A 1 263 ? 68.882 9.440 -106.159 1.00 44.62 263 VAL A N 1
ATOM 2052 C CA . VAL A 1 263 ? 69.958 10.384 -106.471 1.00 44.62 263 VAL A CA 1
ATOM 2053 C C . VAL A 1 263 ? 70.364 10.287 -107.947 1.00 44.62 263 VAL A C 1
ATOM 2055 O O . VAL A 1 263 ? 70.786 9.233 -108.414 1.00 44.62 263 VAL A O 1
ATOM 2058 N N . HIS A 1 264 ? 70.283 11.409 -108.663 1.00 44.34 264 HIS A N 1
ATOM 2059 C CA . HIS A 1 264 ? 70.904 11.598 -109.974 1.00 44.34 264 HIS A CA 1
ATOM 2060 C C . HIS A 1 264 ? 72.358 12.066 -109.753 1.00 44.34 264 HIS A C 1
ATOM 2062 O O . HIS A 1 264 ? 72.545 13.140 -109.176 1.00 44.34 264 HIS A O 1
ATOM 2068 N N . PRO A 1 265 ? 73.400 11.325 -110.174 1.00 48.75 265 PRO A N 1
ATOM 2069 C CA . PRO A 1 265 ? 74.763 11.837 -110.149 1.00 48.75 265 PRO A CA 1
ATOM 2070 C C . PRO A 1 265 ? 74.999 12.652 -111.426 1.00 48.75 265 PRO A C 1
ATOM 2072 O O . PRO A 1 265 ? 75.008 12.104 -112.528 1.00 48.75 265 PRO A O 1
ATOM 2075 N N . VAL A 1 266 ? 75.172 13.967 -111.295 1.00 50.50 266 VAL A N 1
ATOM 2076 C CA . VAL A 1 266 ? 75.672 14.806 -112.392 1.00 50.50 266 VAL A CA 1
ATOM 2077 C C . VAL A 1 266 ? 77.188 14.898 -112.259 1.00 50.50 266 VAL A C 1
ATOM 2079 O O . VAL A 1 266 ? 77.721 15.564 -111.377 1.00 50.50 266 VAL A O 1
ATOM 2082 N N . VAL A 1 267 ? 77.856 14.163 -113.143 1.00 47.22 267 VAL A N 1
ATOM 2083 C CA . VAL A 1 267 ? 79.253 14.339 -113.547 1.00 47.22 267 VAL A CA 1
ATOM 2084 C C . VAL A 1 267 ? 79.327 15.556 -114.471 1.00 47.22 267 VAL A C 1
ATOM 2086 O O . VAL A 1 267 ? 78.541 15.607 -115.406 1.00 47.22 267 VAL A O 1
ATOM 2089 N N . HIS A 1 268 ? 80.258 16.482 -114.237 1.00 44.00 268 HIS A N 1
ATOM 2090 C CA . HIS A 1 268 ? 81.002 17.276 -115.239 1.00 44.00 268 HIS A CA 1
ATOM 2091 C C . HIS A 1 268 ? 82.100 18.045 -114.472 1.00 44.00 268 HIS A C 1
ATOM 2093 O O . HIS A 1 268 ? 81.798 18.668 -113.458 1.00 44.00 268 HIS A O 1
ATOM 2099 N N . GLN A 1 269 ? 83.374 17.680 -114.675 1.00 42.72 269 GLN A N 1
ATOM 2100 C CA . GLN A 1 269 ? 84.368 18.372 -115.524 1.00 42.72 269 GLN A CA 1
ATOM 2101 C C . GLN A 1 269 ? 84.648 19.812 -115.099 1.00 42.72 269 GLN A C 1
ATOM 2103 O O . GLN A 1 269 ? 83.747 20.658 -115.266 1.00 42.72 269 GLN A O 1
#

Radius of gyration: 58.42 Å; chains: 1; bounding box: 114×81×184 Å

InterPro domains:
  IPR032755 Translin-associated factor X-interacting protein 1, N-terminal [PF15739] (117-205)

Secondary structure (DSSP, 8-state):
---------------TTSHHHHHHHHHHHHHHHHSTT--TTSTTSS--SS-------TTTSTTTTGGGS----------GGGHHHHS-HHHHHHHHHHHHHHHHHHHHTTT--SHHHHHHHHHHHHHHHHHHHHH--SSHHHHHHHHHHHHHHHHHHHHHHHHHHHHHHHHHHHHHHHHHHHHHHHHHHHHHHHHHHHHHHHHHHHHHHHHHHHHHHHHHHHHHHHHHHHHHHHHHHHHHHHHHHHHHHHHHHHHHHTTS---------

Sequence (269 aa):
MEVASTSGSPRAVGSPTSRVRSSLHDSVLSASKLYKDMSPTRAFQNGHDEGRVTLPDLFKQKNSLQSLRPTYSNEPVGDEEDEALRTPKLLQRLEALLEEKLSLVERLGNGNKGFAAAQLRTDAFRQVFDAFLHSFTTYRSLLLRVKQEYDVALDDALASLYDNVHMRAELAVVEERMSSAIQQARARAHEDASAVRKELQDQLNMEESKALQAEARCQGAEQEIQACKATIQQLKRETSELQRGNNEIKQQLLSKSSWGGGVHPVVHQ

pLDDT: mean 76.33, std 22.0, range [37.09, 98.31]

Organism: NCBI:txid47790

Foldseek 3Di:
DDDDDDDDDDDDDDDPPPPVVVVVVVVVVVVVVVVVPPDPVPVPPPDDDDDPPVDPPCVPPPCSCVVVDDPDPDDDDDDPVCVVVPDPPLVVVLVVQLVVQLVVLCVVCVPPPDLVSVVSNVVSVVVSVVSVLVPDDPCNVVVVVVVVVVVVVVVVVSVVRVVVVVVVVVVVVVVVVVVVVVVVVVVVVVVVVVVVVVVVVVVVVVVVVVVVVVVVVVVVVVVVVVVVVVVVVVVVVVVVVVVVVVVVVVVVVVVVVVVVDDDDDDDDD